Protein AF-0000000078353806 (afdb_homodimer)

Secondary structure (DSSP, 8-state):
-----EEEEEEEEEEPP--GGGTT----TTTS----HHHHHHHHHHHHHHHHHHHHHHHHSTT-EEEEEETTTTEEEEEEEGGGHHHHHHHHHT--EEETTEEEEEEEEEEESSHHHHHHHHHHHHHHHHHHHT--/-----EEEEEEEEEEPP--GGGTT----TTTS----HHHHHHHHHHHHHHHHHHHHHHHHSTT-EEEEEETTTTEEEEEEEGGGHHHHHHHHHT--EEETTEEEEEEEEEEESSHHHHHHHHHHHHHHHHHHHT--

Solvent-accessible surface area (backbone atoms only — not comparable to full-atom values): 15163 Å² total; per-residue (Å²): 125,83,77,78,61,44,28,25,34,34,33,36,57,45,70,50,78,66,52,69,86,61,46,77,58,58,56,44,103,83,54,44,81,67,71,48,71,66,55,48,52,50,53,50,35,48,34,28,28,74,74,49,34,69,69,34,24,58,66,46,40,65,58,51,41,77,78,40,69,36,82,88,79,30,36,33,31,37,34,29,43,52,91,31,47,66,59,52,55,55,27,38,67,71,40,53,52,85,46,100,69,38,39,33,38,56,42,77,78,45,76,31,74,40,63,66,63,40,52,56,47,48,56,56,50,52,48,56,54,53,55,60,67,67,54,129,126,82,77,79,61,44,28,24,33,34,32,37,58,46,70,50,80,65,52,71,86,59,46,78,58,56,55,44,105,84,55,45,81,67,73,47,71,66,55,48,53,50,52,52,35,49,34,27,28,73,75,49,33,68,68,33,23,59,66,46,40,66,58,51,42,76,79,41,69,35,83,88,76,30,37,33,32,37,34,29,46,52,92,31,47,65,59,51,54,55,26,37,68,69,41,54,50,84,46,99,69,39,38,31,40,55,40,75,78,43,77,32,75,41,63,65,62,40,51,57,48,47,56,56,50,51,48,54,52,53,56,59,68,67,54,129

pLDDT: mean 84.35, std 20.68, range [32.84, 98.81]

Nearest PDB structures (foldseek):
  7c7a-assembly1_E  TM=8.106E-01  e=5.863E-12  Saccharomyces cerevisiae S288C
  6w6v-assembly1_E  TM=8.286E-01  e=5.956E-11  Saccharomyces cerevisiae S288C
  6ahu-assembly1_E  TM=8.439E-01  e=1.478E-08  Homo sapiens
  6ahu-assembly1_H  TM=8.570E-01  e=1.345E-06  Homo sapiens
  7uvp-assembly1_A  TM=2.728E-01  e=3.087E-01  Bacteroides thetaiotaomicron VPI-5482

InterPro domains:
  IPR002759 RNase P subunit Pop5/Rpp14/Rnp2-like [PF01900] (7-123)
  IPR016819 Ribonuclease P/MRP protein subunit Pop5 [PIRSF023803] (1-130)
  IPR038085 RNase P subunit Pop5/Rpp14/Rnp2-like domain superfamily [G3DSA:3.30.70.3250] (1-126)
  IPR038085 RNase P subunit Pop5/Rpp14/Rnp2-like domain superfamily [SSF160350] (1-128)

Structure (mmCIF, N/CA/C/O backbone):
data_AF-0000000078353806-model_v1
#
loop_
_entity.id
_entity.type
_entity.pdbx_description
1 polymer 'Ribonuclease P/MRP protein subunit POP5'
#
loop_
_atom_site.group_PDB
_atom_site.id
_atom_site.type_symbol
_atom_site.label_atom_id
_atom_site.label_alt_id
_atom_site.label_comp_id
_atom_site.label_asym_id
_atom_site.label_entity_id
_atom_site.label_seq_id
_atom_site.pdbx_PDB_ins_code
_atom_site.Cartn_x
_atom_site.Cartn_y
_atom_site.Cartn_z
_atom_site.occupancy
_atom_site.B_iso_or_equiv
_atom_site.auth_seq_id
_atom_site.auth_comp_id
_atom_site.auth_asym_id
_atom_site.auth_atom_id
_atom_site.pdbx_PDB_model_num
ATOM 1 N N . MET A 1 1 ? 20.438 24.922 -7.52 1 44.62 1 MET A N 1
ATOM 2 C CA . MET A 1 1 ? 19.031 24.766 -7.141 1 44.62 1 MET A CA 1
ATOM 3 C C . MET A 1 1 ? 18.906 24.328 -5.688 1 44.62 1 MET A C 1
ATOM 5 O O . MET A 1 1 ? 19.609 23.422 -5.242 1 44.62 1 MET A O 1
ATOM 9 N N . VAL A 1 2 ? 18.594 25.219 -4.773 1 51.91 2 VAL A N 1
ATOM 10 C CA . VAL A 1 2 ? 18.531 24.906 -3.352 1 51.91 2 VAL A CA 1
ATOM 11 C C . VAL A 1 2 ? 17.672 23.672 -3.131 1 51.91 2 VAL A C 1
ATOM 13 O O . VAL A 1 2 ? 16.516 23.625 -3.557 1 51.91 2 VAL A O 1
ATOM 16 N N . ARG A 1 3 ? 18.312 22.641 -2.986 1 58.09 3 ARG A N 1
ATOM 17 C CA . ARG A 1 3 ? 17.609 21.375 -2.785 1 58.09 3 ARG A CA 1
ATOM 18 C C . ARG A 1 3 ? 16.609 21.484 -1.641 1 58.09 3 ARG A C 1
ATOM 20 O O . ARG A 1 3 ? 16.984 21.797 -0.508 1 58.09 3 ARG A O 1
ATOM 27 N N . PHE A 1 4 ? 15.336 22.031 -1.886 1 70.56 4 PHE A N 1
ATOM 28 C CA . PHE A 1 4 ? 14.312 22.078 -0.847 1 70.56 4 PHE A CA 1
ATOM 29 C C . PHE A 1 4 ? 14.102 20.703 -0.234 1 70.56 4 PHE A C 1
ATOM 31 O O . PHE A 1 4 ? 13.859 19.719 -0.951 1 70.56 4 PHE A O 1
ATOM 38 N N . LYS A 1 5 ? 14.492 20.734 1.105 1 90.5 5 LYS A N 1
ATOM 39 C CA . LYS A 1 5 ? 14.328 19.484 1.85 1 90.5 5 LYS A CA 1
ATOM 40 C C . LYS A 1 5 ? 12.875 19.281 2.264 1 90.5 5 LYS A C 1
ATOM 42 O O . LYS A 1 5 ? 12.234 20.188 2.771 1 90.5 5 LYS A O 1
ATOM 47 N N . ASN A 1 6 ? 12.273 18.266 1.857 1 96.38 6 ASN A N 1
ATOM 48 C CA . ASN A 1 6 ? 10.883 17.938 2.16 1 96.38 6 ASN A CA 1
ATOM 49 C C . ASN A 1 6 ? 10.781 16.781 3.15 1 96.38 6 ASN A C 1
ATOM 51 O O . ASN A 1 6 ? 11.758 16.078 3.393 1 96.38 6 ASN A O 1
ATOM 55 N N . ARG A 1 7 ? 9.633 16.828 3.836 1 98.06 7 ARG A N 1
ATOM 56 C CA . ARG A 1 7 ? 9.227 15.688 4.645 1 98.06 7 ARG A CA 1
ATOM 57 C C . ARG A 1 7 ? 7.922 15.094 4.129 1 98.06 7 ARG A C 1
ATOM 59 O O . ARG A 1 7 ? 7.086 15.805 3.568 1 98.06 7 ARG A O 1
ATOM 66 N N . TYR A 1 8 ? 7.863 13.844 4.367 1 98.62 8 TYR A N 1
ATOM 67 C CA . TYR A 1 8 ? 6.688 13.086 3.949 1 98.62 8 TYR A CA 1
ATOM 68 C C . TYR A 1 8 ? 6.016 12.422 5.141 1 98.62 8 TYR A C 1
ATOM 70 O O . TYR A 1 8 ? 6.641 11.641 5.859 1 98.62 8 TYR A O 1
ATOM 78 N N . LEU A 1 9 ? 4.715 12.781 5.336 1 98.81 9 LEU A N 1
ATOM 79 C CA . LEU A 1 9 ? 3.949 12.266 6.465 1 98.81 9 LEU A CA 1
ATOM 80 C C . LEU A 1 9 ? 2.943 11.211 6.004 1 98.81 9 LEU A C 1
ATOM 82 O O . LEU A 1 9 ? 2.141 11.469 5.105 1 98.81 9 LEU A O 1
ATOM 86 N N . LEU A 1 10 ? 3.074 9.992 6.555 1 98.75 10 LEU A N 1
ATOM 87 C CA . LEU A 1 10 ? 1.995 9.023 6.406 1 98.75 10 LEU A CA 1
ATOM 88 C C . LEU A 1 10 ? 0.883 9.289 7.414 1 98.75 10 LEU A C 1
ATOM 90 O O . LEU A 1 10 ? 1.115 9.258 8.625 1 98.75 10 LEU A O 1
ATOM 94 N N . ILE A 1 11 ? -0.272 9.539 6.898 1 98.44 11 ILE A N 1
ATOM 95 C CA . ILE A 1 11 ? -1.396 9.914 7.75 1 98.44 11 ILE A CA 1
ATOM 96 C C . ILE A 1 11 ? -2.551 8.938 7.539 1 98.44 11 ILE A C 1
ATOM 98 O O . ILE A 1 11 ? -2.939 8.664 6.398 1 98.44 11 ILE A O 1
ATOM 102 N N . GLN A 1 12 ? -3.055 8.383 8.586 1 96.75 12 GLN A N 1
ATOM 103 C CA . GLN A 1 12 ? -4.262 7.562 8.555 1 96.75 12 GLN A CA 1
ATOM 104 C C . GLN A 1 12 ? -5.477 8.359 9.023 1 96.75 12 GLN A C 1
ATOM 106 O O . GLN A 1 12 ? -5.438 9 10.078 1 96.75 12 GLN A O 1
ATOM 111 N N . LEU A 1 13 ? -6.473 8.352 8.266 1 95.06 13 LEU A N 1
ATOM 112 C CA . LEU A 1 13 ? -7.734 8.953 8.68 1 95.06 13 LEU A CA 1
ATOM 113 C C . LEU A 1 13 ? -8.586 7.949 9.453 1 95.06 13 LEU A C 1
ATOM 115 O O . LEU A 1 13 ? -8.875 6.859 8.953 1 95.06 13 LEU A O 1
ATOM 119 N N . ILE A 1 14 ? -8.914 8.305 10.656 1 94.25 14 ILE A N 1
ATOM 120 C CA . ILE A 1 14 ? -9.758 7.465 11.508 1 94.25 14 ILE A CA 1
ATOM 121 C C . ILE A 1 14 ? -11.133 8.109 11.664 1 94.25 14 ILE A C 1
ATOM 123 O O . ILE A 1 14 ? -11.266 9.164 12.305 1 94.25 14 ILE A O 1
ATOM 127 N N . TYR A 1 15 ? -12.094 7.43 11.141 1 90.56 15 TYR A N 1
ATOM 128 C CA . TYR A 1 15 ? -13.438 8.008 11.133 1 90.56 15 TYR A CA 1
ATOM 129 C C . TYR A 1 15 ? -14.234 7.531 12.344 1 90.56 15 TYR A C 1
ATOM 131 O O . TYR A 1 15 ? -14.133 6.371 12.75 1 90.56 15 TYR A O 1
ATOM 139 N N . GLY A 1 16 ? -14.891 8.461 12.914 1 84.94 16 GLY A N 1
ATOM 140 C CA . GLY A 1 16 ? -15.773 8.109 14.016 1 84.94 16 GLY A CA 1
ATOM 141 C C . GLY A 1 16 ? -17.109 7.559 13.562 1 84.94 16 GLY A C 1
ATOM 142 O O . GLY A 1 16 ? -17.359 7.449 12.359 1 84.94 16 GLY A O 1
ATOM 143 N N . PRO A 1 17 ? -17.828 6.887 14.719 1 72.56 17 PRO A N 1
ATOM 144 C CA . PRO A 1 17 ? -19.141 6.324 14.398 1 72.56 17 PRO A CA 1
ATOM 145 C C . PRO A 1 17 ? -20.078 7.344 13.75 1 72.56 17 PRO A C 1
ATOM 147 O O . PRO A 1 17 ? -19.984 8.539 14.031 1 72.56 17 PRO A O 1
ATOM 150 N N . LEU A 1 18 ? -20.531 6.949 12.609 1 58.22 18 LEU A N 1
ATOM 151 C CA . LEU A 1 18 ? -21.531 7.824 12 1 58.22 18 LEU A CA 1
ATOM 152 C C . LEU A 1 18 ? -22.672 8.102 12.977 1 58.22 18 LEU A C 1
ATOM 154 O O . LEU A 1 18 ? -23.109 7.199 13.695 1 58.22 18 LEU A O 1
ATOM 158 N N . ASP A 1 19 ? -22.859 9.172 13.43 1 51.91 19 ASP A N 1
ATOM 159 C CA . ASP A 1 19 ? -24.047 9.445 14.227 1 51.91 19 ASP A CA 1
ATOM 160 C C . ASP A 1 19 ? -25.281 8.773 13.617 1 51.91 19 ASP A C 1
ATOM 162 O O . ASP A 1 19 ? -25.422 8.719 12.398 1 51.91 19 ASP A O 1
ATOM 166 N N . SER A 1 20 ? -25.938 7.738 14.289 1 45.31 20 SER A N 1
ATOM 167 C CA . SER A 1 20 ? -27.172 7.023 13.977 1 45.31 20 SER A CA 1
ATOM 168 C C . SER A 1 20 ? -28.156 7.914 13.219 1 45.31 20 SER A C 1
ATOM 170 O O . SER A 1 20 ? -29.031 7.418 12.516 1 45.31 20 SER A O 1
ATOM 172 N N . THR A 1 21 ? -28.453 9.117 13.656 1 44.16 21 THR A N 1
ATOM 173 C CA . THR A 1 21 ? -29.5 9.891 13.008 1 44.16 21 THR A CA 1
ATOM 174 C C . THR A 1 21 ? -29.203 10.062 11.523 1 44.16 21 THR A C 1
ATOM 176 O O . THR A 1 21 ? -30.109 10.203 10.711 1 44.16 21 THR A O 1
ATOM 179 N N . THR A 1 22 ? -28.047 10.312 11.156 1 38.72 22 THR A N 1
ATOM 180 C CA . THR A 1 22 ? -27.703 10.438 9.75 1 38.72 22 THR A CA 1
ATOM 181 C C . THR A 1 22 ? -27.344 9.078 9.156 1 38.72 22 THR A C 1
ATOM 183 O O . THR A 1 22 ? -26.703 9.008 8.102 1 38.72 22 THR A O 1
ATOM 186 N N . LEU A 1 23 ? -27.562 8.062 9.977 1 39.72 23 LEU A N 1
ATOM 187 C CA . LEU A 1 23 ? -27.359 6.688 9.531 1 39.72 23 LEU A CA 1
ATOM 188 C C . LEU A 1 23 ? -27.906 6.492 8.117 1 39.72 23 LEU A C 1
ATOM 190 O O . LEU A 1 23 ? -27.844 5.387 7.574 1 39.72 23 LEU A O 1
ATOM 194 N N . SER A 1 24 ? -28.891 7.277 7.902 1 37.81 24 SER A N 1
ATOM 195 C CA . SER A 1 24 ? -29.531 6.977 6.621 1 37.81 24 SER A CA 1
ATOM 196 C C . SER A 1 24 ? -28.5 6.961 5.492 1 37.81 24 SER A C 1
ATOM 198 O O . SER A 1 24 ? -28.828 6.617 4.355 1 37.81 24 SER A O 1
ATOM 200 N N . TYR A 1 25 ? -27.469 7.824 5.738 1 34.66 25 TYR A N 1
ATOM 201 C CA . TYR A 1 25 ? -26.625 7.746 4.551 1 34.66 25 TYR A CA 1
ATOM 202 C C . TYR A 1 25 ? -25.703 6.531 4.621 1 34.66 25 TYR A C 1
ATOM 204 O O . TYR A 1 25 ? -24.766 6.496 5.426 1 34.66 25 TYR A O 1
ATOM 212 N N . GLN A 1 26 ? -26.188 5.418 4.691 1 34.47 26 GLN A N 1
ATOM 213 C CA . GLN A 1 26 ? -25.297 4.301 4.395 1 34.47 26 GLN A CA 1
ATOM 214 C C . GLN A 1 26 ? -24.188 4.719 3.436 1 34.47 26 GLN A C 1
ATOM 216 O O . GLN A 1 26 ? -24.469 5.137 2.307 1 34.47 26 GLN A O 1
ATOM 221 N N . PRO A 1 27 ? -22.984 5.312 3.891 1 35.72 27 PRO A N 1
ATOM 222 C CA . PRO A 1 27 ? -22.062 5.559 2.781 1 35.72 27 PRO A CA 1
ATOM 223 C C . PRO A 1 27 ? -22.078 4.434 1.746 1 35.72 27 PRO A C 1
ATOM 225 O O . PRO A 1 27 ? -21.734 3.293 2.066 1 35.72 27 PRO A O 1
ATOM 228 N N . SER A 1 28 ? -23.078 4.277 1.091 1 34.97 28 SER A N 1
ATOM 229 C CA . SER A 1 28 ? -22.938 3.385 -0.055 1 34.97 28 SER A CA 1
ATOM 230 C C . SER A 1 28 ? -21.547 3.467 -0.648 1 34.97 28 SER A C 1
ATOM 232 O O . SER A 1 28 ? -20.844 4.469 -0.47 1 34.97 28 SER A O 1
ATOM 234 N N . SER A 1 29 ? -20.828 2.396 -1.051 1 39.75 29 SER A N 1
ATOM 235 C CA . SER A 1 29 ? -19.531 2.445 -1.705 1 39.75 29 SER A CA 1
ATOM 236 C C . SER A 1 29 ? -19.266 3.82 -2.312 1 39.75 29 SER A C 1
ATOM 238 O O . SER A 1 29 ? -18.125 4.297 -2.32 1 39.75 29 SER A O 1
ATOM 240 N N . ASN A 1 30 ? -20.297 4.574 -2.932 1 39.06 30 ASN A N 1
ATOM 241 C CA . ASN A 1 30 ? -20.359 5.797 -3.73 1 39.06 30 ASN A CA 1
ATOM 242 C C . ASN A 1 30 ? -20.594 7.023 -2.859 1 39.06 30 ASN A C 1
ATOM 244 O O . ASN A 1 30 ? -20.453 8.156 -3.322 1 39.06 30 ASN A O 1
ATOM 248 N N . ASP A 1 31 ? -21.297 7.02 -1.683 1 39.69 31 ASP A N 1
ATOM 249 C CA . ASP A 1 31 ? -21.984 8.227 -1.232 1 39.69 31 ASP A CA 1
ATOM 250 C C . ASP A 1 31 ? -21.188 8.922 -0.125 1 39.69 31 ASP A C 1
ATOM 252 O O . ASP A 1 31 ? -21.656 9.898 0.462 1 39.69 31 ASP A O 1
ATOM 256 N N . THR A 1 32 ? -20.625 8.188 0.768 1 45.91 32 THR A N 1
ATOM 257 C CA . THR A 1 32 ? -20.016 9.07 1.758 1 45.91 32 THR A CA 1
ATOM 258 C C . THR A 1 32 ? -19.062 10.062 1.088 1 45.91 32 THR A C 1
ATOM 260 O O . THR A 1 32 ? -18.219 9.672 0.287 1 45.91 32 THR A O 1
ATOM 263 N N . PRO A 1 33 ? -19.547 11.234 0.972 1 49.06 33 PRO A N 1
ATOM 264 C CA . PRO A 1 33 ? -18.641 12.172 0.304 1 49.06 33 PRO A CA 1
ATOM 265 C C . PRO A 1 33 ? -17.188 11.984 0.72 1 49.06 33 PRO A C 1
ATOM 267 O O . PRO A 1 33 ? -16.828 12.25 1.871 1 49.06 33 PRO A O 1
ATOM 270 N N . LYS A 1 34 ? -16.672 10.727 0.368 1 58.88 34 LYS A N 1
ATOM 271 C CA . LYS A 1 34 ? -15.25 10.602 0.639 1 58.88 34 LYS A CA 1
ATOM 272 C C . LYS A 1 34 ? -14.477 11.805 0.113 1 58.88 34 LYS A C 1
ATOM 274 O O . LYS A 1 34 ? -14.742 12.281 -0.992 1 58.88 34 LYS A O 1
ATOM 279 N N . LEU A 1 35 ? -13.891 12.594 1.119 1 75.88 35 LEU A N 1
ATOM 280 C CA . LEU A 1 35 ? -13.023 13.703 0.727 1 75.88 35 LEU A CA 1
ATOM 281 C C . LEU A 1 35 ? -12.039 13.266 -0.355 1 75.88 35 LEU A C 1
ATOM 283 O O . LEU A 1 35 ? -11.453 12.188 -0.269 1 75.88 35 LEU A O 1
ATOM 287 N N . ASN A 1 36 ? -12.133 14.023 -1.33 1 87.75 36 ASN A N 1
ATOM 288 C CA . ASN A 1 36 ? -11.055 13.828 -2.301 1 87.75 36 ASN A CA 1
ATOM 289 C C . ASN A 1 36 ? -9.789 14.578 -1.892 1 87.75 36 ASN A C 1
ATOM 291 O O . ASN A 1 36 ? -9.734 15.164 -0.81 1 87.75 36 ASN A O 1
ATOM 295 N N . GLU A 1 37 ? -8.797 14.523 -2.672 1 92.88 37 GLU A N 1
ATOM 296 C CA . GLU A 1 37 ? -7.488 15.094 -2.352 1 92.88 37 GLU A CA 1
ATOM 297 C C . GLU A 1 37 ? -7.586 16.594 -2.123 1 92.88 37 GLU A C 1
ATOM 299 O O . GLU A 1 37 ? -6.988 17.125 -1.182 1 92.88 37 GLU A O 1
ATOM 304 N N . LYS A 1 38 ? -8.344 17.203 -2.947 1 92.62 38 LYS A N 1
ATOM 305 C CA . LYS A 1 38 ? -8.508 18.656 -2.812 1 92.62 38 LYS A CA 1
ATOM 306 C C . LYS A 1 38 ? -9.156 19.016 -1.479 1 92.62 38 LYS A C 1
ATOM 308 O O . LYS A 1 38 ? -8.703 19.922 -0.789 1 92.62 38 LYS A O 1
ATOM 313 N N . GLY A 1 39 ? -10.195 18.312 -1.179 1 93 39 GLY A N 1
ATOM 314 C CA . GLY A 1 39 ? -10.867 18.547 0.09 1 93 39 GLY A CA 1
ATOM 315 C C . GLY A 1 39 ? -9.961 18.344 1.289 1 93 39 GLY A C 1
ATOM 316 O O . GLY A 1 39 ? -10.023 19.094 2.26 1 93 39 GLY A O 1
ATOM 317 N N . LEU A 1 40 ? -9.133 17.391 1.193 1 95.69 40 LEU A N 1
ATOM 318 C CA . LEU A 1 40 ? -8.203 17.078 2.281 1 95.69 40 LEU A CA 1
ATOM 319 C C . LEU A 1 40 ? -7.172 18.188 2.438 1 95.69 40 LEU A C 1
ATOM 321 O O . LEU A 1 40 ? -6.922 18.656 3.551 1 95.69 40 LEU A O 1
ATOM 325 N N . ILE A 1 41 ? -6.602 18.609 1.354 1 96.38 41 ILE A N 1
ATOM 326 C CA . ILE A 1 41 ? -5.582 19.641 1.391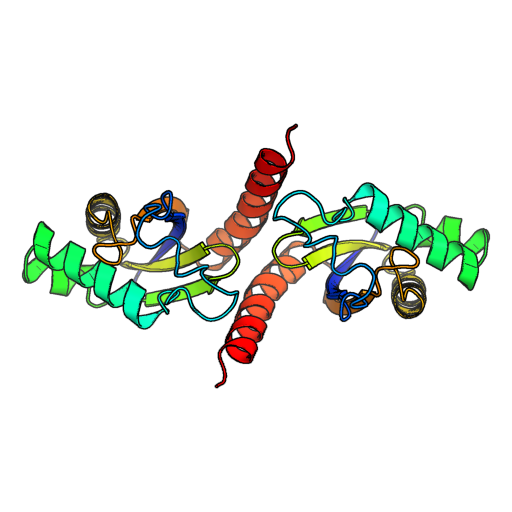 1 96.38 41 ILE A CA 1
ATOM 327 C C . ILE A 1 41 ? -6.188 20.938 1.927 1 96.38 41 ILE A C 1
ATOM 329 O O . ILE A 1 41 ? -5.562 21.641 2.725 1 96.38 41 ILE A O 1
ATOM 333 N N . ASP A 1 42 ? -7.375 21.219 1.513 1 95.56 42 ASP A N 1
ATOM 334 C CA . ASP A 1 42 ? -8.047 22.438 1.966 1 95.56 42 ASP A CA 1
ATOM 335 C C . ASP A 1 42 ? -8.305 22.406 3.471 1 95.56 42 ASP A C 1
ATOM 337 O O . ASP A 1 42 ? -8.133 23.406 4.164 1 95.56 42 ASP A O 1
ATOM 341 N N . LEU A 1 43 ? -8.727 21.281 3.879 1 96.19 43 LEU A N 1
ATOM 342 C CA . LEU A 1 43 ? -8.984 21.109 5.305 1 96.19 43 LEU A CA 1
ATOM 343 C C . LEU A 1 43 ? -7.707 21.328 6.117 1 96.19 43 LEU A C 1
ATOM 345 O O . LEU A 1 43 ? -7.734 21.984 7.156 1 96.19 43 LEU A O 1
ATOM 349 N N . ILE A 1 44 ? -6.645 20.812 5.641 1 97.88 44 ILE A N 1
ATOM 350 C CA . ILE A 1 44 ? -5.375 20.922 6.344 1 97.88 44 ILE A CA 1
ATOM 351 C C . ILE A 1 44 ? -4.898 22.375 6.316 1 97.88 44 ILE A C 1
ATOM 353 O O . ILE A 1 44 ? -4.477 22.922 7.34 1 97.88 44 ILE A O 1
ATOM 357 N N . ARG A 1 45 ? -5.027 22.938 5.203 1 97.56 45 ARG A N 1
ATOM 358 C CA . ARG A 1 45 ? -4.629 24.344 5.078 1 97.56 45 ARG A CA 1
ATOM 359 C C . ARG A 1 45 ? -5.457 25.234 6 1 97.56 45 ARG A C 1
ATOM 361 O O . ARG A 1 45 ? -4.918 26.141 6.637 1 97.56 45 ARG A O 1
ATOM 368 N N . GLN A 1 46 ? -6.684 24.984 6.016 1 97.12 46 GLN A N 1
ATOM 369 C CA . GLN A 1 46 ? -7.562 25.75 6.902 1 97.12 46 GLN A CA 1
ATOM 370 C C . GLN A 1 46 ? -7.145 25.594 8.359 1 97.12 46 GLN A C 1
ATOM 372 O O . GLN A 1 46 ? -7.148 26.562 9.117 1 97.12 46 GLN A O 1
ATOM 377 N N . SER A 1 47 ? -6.852 24.391 8.719 1 98.06 47 SER A N 1
ATOM 378 C CA . SER A 1 47 ? -6.41 24.156 10.094 1 98.06 47 SER A CA 1
ATOM 379 C C . SER A 1 47 ? -5.121 24.906 10.398 1 98.06 47 SER A C 1
ATOM 381 O O . SER A 1 47 ? -4.98 25.5 11.469 1 98.06 47 SER A O 1
ATOM 383 N N . ILE A 1 48 ? -4.172 24.922 9.484 1 98.31 48 ILE A N 1
ATOM 384 C CA . ILE A 1 48 ? -2.928 25.656 9.672 1 98.31 48 ILE A CA 1
ATOM 385 C C . ILE A 1 48 ? -3.229 27.141 9.828 1 98.31 48 ILE A C 1
ATOM 387 O O . ILE A 1 48 ? -2.705 27.797 10.734 1 98.31 48 ILE A O 1
ATOM 391 N N . GLN A 1 49 ? -4.105 27.625 8.977 1 98.06 49 GLN A N 1
ATOM 392 C CA . GLN A 1 49 ? -4.473 29.031 9.031 1 98.06 49 GLN A CA 1
ATOM 393 C C . GLN A 1 49 ? -5.121 29.391 10.367 1 98.06 49 GLN A C 1
ATOM 395 O O . GLN A 1 49 ? -4.805 30.422 10.961 1 98.06 49 GLN A O 1
ATOM 400 N N . THR A 1 50 ? -6 28.609 10.805 1 97.81 50 THR A N 1
ATOM 401 C CA . THR A 1 50 ? -6.73 28.844 12.047 1 97.81 50 THR A CA 1
ATOM 402 C C . THR A 1 50 ? -5.777 28.828 13.234 1 97.81 50 THR A C 1
ATOM 404 O O . THR A 1 50 ? -5.922 29.641 14.156 1 97.81 50 THR A O 1
ATOM 407 N N . ASN A 1 51 ? -4.777 28 13.195 1 97.75 51 ASN A N 1
ATOM 408 C CA . ASN A 1 51 ? -3.941 27.797 14.367 1 97.75 51 ASN A CA 1
ATOM 409 C C . ASN A 1 51 ? -2.67 28.641 14.312 1 97.75 51 ASN A C 1
ATOM 411 O O . ASN A 1 51 ? -2.123 29.016 15.344 1 97.75 51 ASN A O 1
ATOM 415 N N . PHE A 1 52 ? -2.264 28.984 13.094 1 97.88 52 PHE A N 1
ATOM 416 C CA . PHE A 1 52 ? -0.979 29.672 13 1 97.88 52 PHE A CA 1
ATOM 417 C C . PHE A 1 52 ? -1.106 30.953 12.18 1 97.88 52 PHE A C 1
ATOM 419 O O . PHE A 1 52 ? -0.107 31.609 11.898 1 97.88 52 PHE A O 1
ATOM 426 N N . GLY A 1 53 ? -2.305 31.266 11.773 1 97.69 53 GLY A N 1
ATOM 427 C CA . GLY A 1 53 ? -2.588 32.531 11.086 1 97.69 53 GLY A CA 1
ATOM 428 C C . GLY A 1 53 ? -2.109 32.531 9.648 1 97.69 53 GLY A C 1
ATOM 429 O O . GLY A 1 53 ? -1.755 31.484 9.102 1 97.69 53 GLY A O 1
ATOM 430 N N . GLU A 1 54 ? -2.072 33.656 9.055 1 96.25 54 GLU A N 1
ATOM 431 C CA . GLU A 1 54 ? -1.714 33.875 7.656 1 96.25 54 GLU A CA 1
ATOM 432 C C . GLU A 1 54 ? -0.241 33.562 7.41 1 96.25 54 GLU A C 1
ATOM 434 O O . GLU A 1 54 ? 0.114 32.969 6.379 1 96.25 54 GLU A O 1
ATOM 439 N N . LEU A 1 55 ? 0.504 33.969 8.352 1 95.88 55 LEU A N 1
ATOM 440 C CA . LEU A 1 55 ? 1.933 33.688 8.227 1 95.88 55 LEU A CA 1
ATOM 441 C C . LEU A 1 55 ? 2.199 32.188 8.18 1 95.88 55 LEU A C 1
ATOM 443 O O . LEU A 1 55 ? 2.957 31.719 7.336 1 95.88 55 LEU A O 1
ATOM 447 N N . GLY A 1 56 ? 1.546 31.422 9.055 1 95.75 56 GLY A N 1
ATOM 448 C CA . GLY A 1 56 ? 1.68 29.984 9.07 1 95.75 56 GLY A CA 1
ATOM 449 C C . GLY A 1 56 ? 1.148 29.312 7.816 1 95.75 56 GLY A C 1
ATOM 450 O O . GLY A 1 56 ? 1.764 28.391 7.293 1 95.75 56 GLY A O 1
ATOM 451 N N . SER A 1 57 ? 0.042 29.875 7.414 1 95.75 57 SER A N 1
ATOM 452 C CA . SER A 1 57 ? -0.569 29.359 6.191 1 95.75 57 SER A CA 1
ATOM 453 C C . SER A 1 57 ? 0.347 29.547 4.988 1 95.75 57 SER A C 1
ATOM 455 O O . SER A 1 57 ? 0.433 28.688 4.117 1 95.75 57 SER A O 1
ATOM 457 N N . GLY A 1 58 ? 0.963 30.688 4.898 1 96.06 58 GLY A N 1
ATOM 458 C CA . GLY A 1 58 ? 1.881 30.969 3.805 1 96.06 58 GLY A CA 1
ATOM 459 C C . GLY A 1 58 ? 3.154 30.141 3.871 1 96.06 58 GLY A C 1
ATOM 460 O O . GLY A 1 58 ? 3.67 29.703 2.842 1 96.06 58 GLY A O 1
ATOM 461 N N . GLU A 1 59 ? 3.648 29.906 5.043 1 95.44 59 GLU A N 1
ATOM 462 C CA . GLU A 1 59 ? 4.898 29.188 5.234 1 95.44 59 GLU A CA 1
ATOM 463 C C . GLU A 1 59 ? 4.68 27.672 5.121 1 95.44 59 GLU A C 1
ATOM 465 O O . GLU A 1 59 ? 5.316 27.016 4.305 1 95.44 59 GLU A O 1
ATOM 470 N N . ALA A 1 60 ? 3.705 27.172 5.895 1 96.12 60 ALA A N 1
ATOM 471 C CA . ALA A 1 60 ? 3.502 25.734 6 1 96.12 60 ALA A CA 1
ATOM 472 C C . ALA A 1 60 ? 2.475 25.25 4.98 1 96.12 60 ALA A C 1
ATOM 474 O O . ALA A 1 60 ? 2.514 24.078 4.555 1 96.12 60 ALA A O 1
ATOM 475 N N . GLY A 1 61 ? 1.573 26.094 4.59 1 94 61 GLY A N 1
ATOM 476 C CA . GLY A 1 61 ? 0.459 25.688 3.748 1 94 61 GLY A CA 1
ATOM 477 C C . GLY A 1 61 ? 0.774 25.75 2.266 1 94 61 GLY A C 1
ATOM 478 O O . GLY A 1 61 ? 0.113 25.109 1.454 1 94 61 GLY A O 1
ATOM 479 N N . SER A 1 62 ? 1.744 26.516 1.886 1 91.25 62 SER A N 1
ATOM 480 C CA . SER A 1 62 ? 1.982 26.797 0.472 1 91.25 62 SER A CA 1
ATOM 481 C C . SER A 1 62 ? 2.617 25.594 -0.225 1 91.25 62 SER A C 1
ATOM 483 O O . SER A 1 62 ? 2.354 25.344 -1.403 1 91.25 62 SER A O 1
ATOM 485 N N . ASP A 1 63 ? 3.367 24.75 0.491 1 91.88 63 ASP A N 1
ATOM 486 C CA . ASP A 1 63 ? 4.113 23.656 -0.139 1 91.88 63 ASP A CA 1
ATOM 487 C C . ASP A 1 63 ? 3.475 22.312 0.164 1 91.88 63 ASP A C 1
ATOM 489 O O . ASP A 1 63 ? 4.059 21.266 -0.124 1 91.88 63 ASP A O 1
ATOM 493 N N . LEU A 1 64 ? 2.311 22.391 0.675 1 97.44 64 LEU A N 1
ATOM 494 C CA . LEU A 1 64 ? 1.626 21.156 0.993 1 97.44 64 LEU A CA 1
ATOM 495 C C . LEU A 1 64 ? 1.166 20.438 -0.278 1 97.44 64 LEU A C 1
ATOM 497 O O . LEU A 1 64 ? 0.635 21.078 -1.19 1 97.44 64 LEU A O 1
ATOM 501 N N . SER A 1 65 ? 1.368 19.156 -0.311 1 97.5 65 SER A N 1
ATOM 502 C CA . SER A 1 65 ? 0.894 18.359 -1.442 1 97.5 65 SER A CA 1
ATOM 503 C C . SER A 1 65 ? 0.627 16.922 -1.033 1 97.5 65 SER A C 1
ATOM 505 O O . SER A 1 65 ? 1.409 16.328 -0.287 1 97.5 65 SER A O 1
ATOM 507 N N . ILE A 1 66 ? -0.473 16.438 -1.461 1 97.31 66 ILE A N 1
ATOM 508 C CA . ILE A 1 66 ? -0.775 15.023 -1.244 1 97.31 66 ILE A CA 1
ATOM 509 C C . ILE A 1 66 ? -0.141 14.188 -2.352 1 97.31 66 ILE A C 1
ATOM 511 O O . ILE A 1 66 ? -0.401 14.414 -3.535 1 97.31 66 ILE A O 1
ATOM 515 N N . LYS A 1 67 ? 0.622 13.219 -1.942 1 96.69 67 LYS A N 1
ATOM 516 C CA . LYS A 1 67 ? 1.364 12.414 -2.908 1 96.69 67 LYS A CA 1
ATOM 517 C C . LYS A 1 67 ? 0.709 11.055 -3.109 1 96.69 67 LYS A C 1
ATOM 519 O O . LYS A 1 67 ? 1.006 10.352 -4.082 1 96.69 67 LYS A O 1
ATOM 524 N N . TYR A 1 68 ? -0.087 10.758 -2.207 1 95.44 68 TYR A N 1
ATOM 525 C CA . TYR A 1 68 ? -0.848 9.516 -2.244 1 95.44 68 TYR A CA 1
ATOM 526 C C . TYR A 1 68 ? -2.096 9.617 -1.374 1 95.44 68 TYR A C 1
ATOM 528 O O . TYR A 1 68 ? -2.053 10.18 -0.276 1 95.44 68 TYR A O 1
ATOM 536 N N . TYR A 1 69 ? -3.16 9.125 -1.918 1 94.38 69 TYR A N 1
ATOM 537 C CA . TYR A 1 69 ? -4.387 9.047 -1.134 1 94.38 69 TYR A CA 1
ATOM 538 C C . TYR A 1 69 ? -5.203 7.82 -1.528 1 94.38 69 TYR A C 1
ATOM 540 O O . TYR A 1 69 ? -5.449 7.582 -2.713 1 94.38 69 TYR A O 1
ATOM 548 N N . SER A 1 70 ? -5.543 7.031 -0.542 1 91.75 70 SER A N 1
ATOM 549 C CA . SER A 1 70 ? -6.414 5.879 -0.746 1 91.75 70 SER A CA 1
ATOM 550 C C . SER A 1 70 ? -7.68 5.984 0.099 1 91.75 70 SER A C 1
ATOM 552 O O . SER A 1 70 ? -7.656 5.711 1.301 1 91.75 70 SER A O 1
ATOM 554 N N . PRO A 1 71 ? -8.758 6.352 -0.533 1 88.75 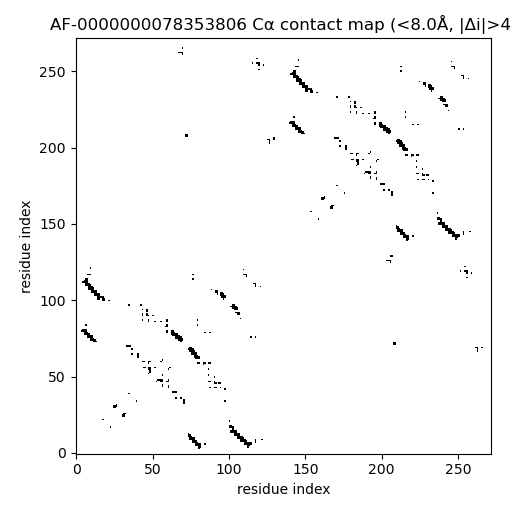71 PRO A N 1
ATOM 555 C CA . PRO A 1 71 ? -10.008 6.379 0.235 1 88.75 71 PRO A CA 1
ATOM 556 C C . PRO A 1 71 ? -10.406 5 0.762 1 88.75 71 PRO A C 1
ATOM 558 O O . PRO A 1 71 ? -11.109 4.898 1.771 1 88.75 71 PRO A O 1
ATOM 561 N N . THR A 1 72 ? -9.93 3.949 0.081 1 84.31 72 THR A N 1
ATOM 562 C CA . THR A 1 72 ? -10.266 2.58 0.457 1 84.31 72 THR A CA 1
ATOM 563 C C . THR A 1 72 ? -9.641 2.221 1.801 1 84.31 72 THR A C 1
ATOM 565 O O . THR A 1 72 ? -10.312 1.684 2.682 1 84.31 72 THR A O 1
ATOM 568 N N . THR A 1 73 ? -8.422 2.633 1.959 1 87 73 THR A N 1
ATOM 569 C CA . THR A 1 73 ? -7.73 2.285 3.197 1 87 73 THR A CA 1
ATOM 570 C C . THR A 1 73 ? -7.68 3.48 4.145 1 87 73 THR A C 1
ATOM 572 O O . THR A 1 73 ? -7.234 3.357 5.285 1 87 73 THR A O 1
ATOM 575 N N . SER A 1 74 ? -8.062 4.691 3.648 1 91.06 74 SER A N 1
AT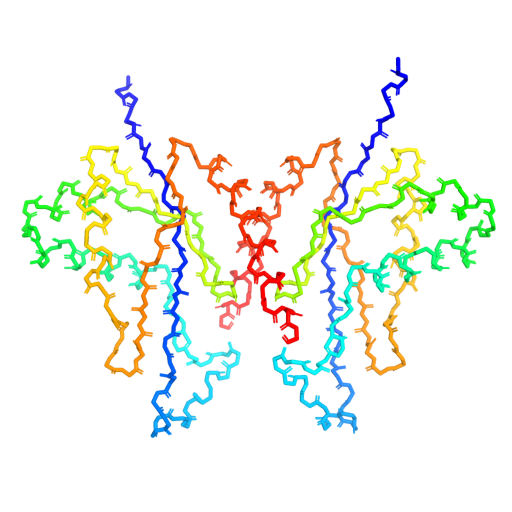OM 576 C CA . SER A 1 74 ? -8.078 5.941 4.402 1 91.06 74 SER A CA 1
ATOM 577 C C . SER A 1 74 ? -6.668 6.379 4.785 1 91.06 74 SER A C 1
ATOM 579 O O . SER A 1 74 ? -6.441 6.859 5.898 1 91.06 74 SER A O 1
ATOM 581 N N . ASN A 1 75 ? -5.73 6.113 3.906 1 94.94 75 ASN A N 1
ATOM 582 C CA . ASN A 1 75 ? -4.348 6.539 4.102 1 94.94 75 ASN A CA 1
ATOM 583 C C . ASN A 1 75 ? -3.938 7.598 3.082 1 94.94 75 ASN A C 1
ATOM 585 O O . ASN A 1 75 ? -4.363 7.551 1.926 1 94.94 75 ASN A O 1
ATOM 589 N N . LEU A 1 76 ? -3.131 8.508 3.518 1 96.75 76 LEU A N 1
ATOM 590 C CA . LEU A 1 76 ? -2.555 9.453 2.57 1 96.75 76 LEU A CA 1
ATOM 591 C C . LEU A 1 76 ? -1.11 9.781 2.934 1 96.75 76 LEU A C 1
ATOM 593 O O . LEU A 1 76 ? -0.698 9.594 4.082 1 96.75 76 LEU A O 1
ATOM 597 N N . ILE A 1 77 ? -0.315 10.188 2.008 1 98.31 77 ILE A N 1
ATOM 598 C CA . ILE A 1 77 ? 1.036 10.703 2.199 1 98.31 77 ILE A CA 1
ATOM 599 C C . ILE A 1 77 ? 1.077 12.188 1.854 1 98.31 77 ILE A C 1
ATOM 601 O O . ILE A 1 77 ? 0.775 12.578 0.723 1 98.31 77 ILE A O 1
ATOM 605 N N . LEU A 1 78 ? 1.439 12.977 2.838 1 98.69 78 LEU A N 1
ATOM 606 C CA . LEU A 1 78 ? 1.481 14.43 2.717 1 98.69 78 LEU A CA 1
ATOM 607 C C . LEU A 1 78 ? 2.922 14.93 2.682 1 98.69 78 LEU A C 1
ATOM 609 O O . LEU A 1 78 ? 3.732 14.562 3.535 1 98.69 78 LEU A O 1
ATOM 613 N N . ARG A 1 79 ? 3.203 15.695 1.66 1 98.5 79 ARG A N 1
ATOM 614 C CA . ARG A 1 79 ? 4.5 16.359 1.592 1 98.5 79 ARG A CA 1
ATOM 615 C C . ARG A 1 79 ? 4.438 17.75 2.211 1 98.5 79 ARG A C 1
ATOM 617 O O . ARG A 1 79 ? 3.48 18.484 1.984 1 98.5 79 ARG A O 1
ATOM 624 N N . CYS A 1 80 ? 5.453 18.156 2.926 1 98.25 80 CYS A N 1
ATOM 625 C CA . CYS A 1 80 ? 5.613 19.516 3.439 1 98.25 80 CYS A CA 1
ATOM 626 C C . CYS A 1 80 ? 7.09 19.875 3.59 1 98.25 80 CYS A C 1
ATOM 628 O O . CYS A 1 80 ? 7.961 19.016 3.395 1 98.25 80 CYS A O 1
ATOM 630 N N . LYS A 1 81 ? 7.277 21.125 3.875 1 97.31 81 LYS A N 1
ATOM 631 C CA . LYS A 1 81 ? 8.648 21.547 4.109 1 97.31 81 LYS A CA 1
ATOM 632 C C . LYS A 1 81 ? 9.195 20.969 5.41 1 97.31 81 LYS A C 1
ATOM 634 O O . LYS A 1 81 ? 8.484 20.891 6.414 1 97.31 81 LYS A O 1
ATOM 639 N N . ARG A 1 82 ? 10.453 20.625 5.332 1 96.94 82 ARG A N 1
ATOM 640 C CA . ARG A 1 82 ? 11.117 20.016 6.48 1 96.94 82 ARG A CA 1
ATOM 641 C C . ARG A 1 82 ? 10.945 20.875 7.73 1 96.94 82 ARG A C 1
ATOM 643 O O . ARG A 1 82 ? 10.648 20.359 8.805 1 96.94 82 ARG A O 1
ATOM 650 N N . ASP A 1 83 ? 11.047 22.203 7.523 1 96.12 83 ASP A N 1
ATOM 651 C CA . ASP A 1 83 ? 11.047 23.094 8.672 1 96.12 83 ASP A CA 1
ATOM 652 C C . ASP A 1 83 ? 9.625 23.359 9.164 1 96.12 83 ASP A C 1
ATOM 654 O O . ASP A 1 83 ? 9.422 24 10.195 1 96.12 83 ASP A O 1
ATOM 658 N N . GLN A 1 84 ? 8.641 22.844 8.484 1 97.44 84 GLN A N 1
ATOM 659 C CA . GLN A 1 84 ? 7.254 23.141 8.828 1 97.44 84 GLN A CA 1
ATOM 660 C C . GLN A 1 84 ? 6.543 21.906 9.367 1 97.44 84 GLN A C 1
ATOM 662 O O . GLN A 1 84 ? 5.34 21.953 9.641 1 97.44 84 GLN A O 1
ATOM 667 N N . VAL A 1 85 ? 7.195 20.844 9.617 1 97.94 85 VAL A N 1
ATOM 668 C CA . VAL A 1 85 ? 6.605 19.562 9.992 1 97.94 85 VAL A CA 1
ATOM 669 C C . VAL A 1 85 ? 5.82 19.719 11.297 1 97.94 85 VAL A C 1
ATOM 671 O O . VAL A 1 85 ? 4.691 19.234 11.406 1 97.94 85 VAL A O 1
ATOM 674 N N . ASN A 1 86 ? 6.41 20.422 12.227 1 97.56 86 ASN A N 1
ATOM 675 C CA . ASN A 1 86 ? 5.773 20.547 13.531 1 97.56 86 ASN A CA 1
ATOM 676 C C . ASN A 1 86 ? 4.457 21.312 13.438 1 97.56 86 ASN A C 1
ATOM 678 O O . ASN A 1 86 ? 3.471 20.938 14.078 1 97.56 86 ASN A O 1
ATOM 682 N N . LYS A 1 87 ? 4.469 22.344 12.688 1 98.06 87 LYS A N 1
ATOM 683 C CA . LYS A 1 87 ? 3.246 23.125 12.508 1 98.06 87 LYS A CA 1
ATOM 684 C C . LYS A 1 87 ? 2.164 22.297 11.82 1 98.06 87 LYS A C 1
ATOM 686 O O . LYS A 1 87 ? 0.998 22.328 12.219 1 98.06 87 LYS A O 1
ATOM 691 N N . VAL A 1 88 ? 2.576 21.531 10.859 1 98.5 88 VAL A N 1
ATOM 692 C CA . VAL A 1 88 ? 1.64 20.703 10.109 1 98.5 88 VAL A CA 1
ATOM 693 C C . VAL A 1 88 ? 1.062 19.625 11.023 1 98.5 88 VAL A C 1
ATOM 695 O O . VAL A 1 88 ? -0.158 19.469 11.117 1 98.5 88 VAL A O 1
ATOM 698 N N . ARG A 1 89 ? 1.912 18.938 11.742 1 98.44 89 ARG A N 1
ATOM 699 C CA . ARG A 1 89 ? 1.475 17.891 12.656 1 98.44 89 ARG A CA 1
ATOM 700 C C . ARG A 1 89 ? 0.514 18.453 13.711 1 98.44 89 ARG A C 1
ATOM 702 O O . ARG A 1 89 ? -0.51 17.828 14.008 1 98.44 89 ARG A O 1
ATOM 709 N N . ALA A 1 90 ? 0.904 19.578 14.281 1 98.44 90 ALA A N 1
ATOM 710 C CA . ALA A 1 90 ? 0.054 20.203 15.297 1 98.44 90 ALA A CA 1
ATOM 711 C C . ALA A 1 90 ? -1.316 20.547 14.719 1 98.44 90 ALA A C 1
ATOM 713 O O . ALA A 1 90 ? -2.342 20.328 15.367 1 98.44 90 ALA A O 1
ATOM 714 N N . SER A 1 91 ? -1.344 21.062 13.539 1 98.5 91 SER A N 1
ATOM 715 C CA . SER A 1 91 ? -2.594 21.453 12.898 1 98.5 91 SER A CA 1
ATOM 716 C C . SER A 1 91 ? -3.496 20.25 12.648 1 98.5 91 SER A C 1
ATOM 718 O O . SER A 1 91 ? -4.719 20.359 12.758 1 98.5 91 SER A O 1
ATOM 720 N N . LEU A 1 92 ? -2.898 19.156 12.32 1 98.38 92 LEU A N 1
ATOM 721 C CA . LEU A 1 92 ? -3.658 17.938 12.07 1 98.38 92 LEU A CA 1
ATOM 722 C C . LEU A 1 92 ? -4.395 17.484 13.32 1 98.38 92 LEU A C 1
ATOM 724 O O . LEU A 1 92 ? -5.512 16.969 13.242 1 98.38 92 LEU A O 1
ATOM 728 N N . LEU A 1 93 ? -3.758 17.719 14.461 1 97.69 93 LEU A N 1
ATOM 729 C CA . LEU A 1 93 ? -4.324 17.281 15.734 1 97.69 93 LEU A CA 1
ATOM 730 C C . LEU A 1 93 ? -5.617 18.031 16.031 1 97.69 93 LEU A C 1
ATOM 732 O O . LEU A 1 93 ? -6.469 17.531 16.781 1 97.69 93 LEU A O 1
ATOM 736 N N . PHE A 1 94 ? -5.793 19.109 15.422 1 96.94 94 PHE A N 1
ATOM 737 C CA . PHE A 1 94 ? -6.938 19.953 15.758 1 96.94 94 PHE A CA 1
ATOM 738 C C . PHE A 1 94 ? -8.094 19.703 14.797 1 96.94 94 PHE A C 1
ATOM 740 O O . PHE A 1 94 ? -9.188 20.234 14.977 1 96.94 94 PHE A O 1
ATOM 747 N N . ILE A 1 95 ? -7.871 18.938 13.789 1 96.75 95 ILE A N 1
ATOM 748 C CA . ILE A 1 95 ? -8.953 18.562 12.891 1 96.75 95 ILE A CA 1
ATOM 749 C C . ILE A 1 95 ? -9.758 17.406 13.5 1 96.75 95 ILE A C 1
ATOM 751 O O . ILE A 1 95 ? -9.227 16.328 13.727 1 96.75 95 ILE A O 1
ATOM 755 N N . ASN A 1 96 ? -11.008 17.625 13.711 1 94.31 96 ASN A N 1
ATOM 756 C CA . ASN A 1 96 ? -11.781 16.594 14.375 1 94.31 96 ASN A CA 1
ATOM 757 C C . ASN A 1 96 ? -13.023 16.203 13.562 1 94.31 96 ASN A C 1
ATOM 759 O O . ASN A 1 96 ? -13.773 15.32 13.953 1 94.31 96 ASN A O 1
ATOM 763 N N . GLN A 1 97 ? -13.172 16.938 12.492 1 91.69 97 GLN A N 1
ATOM 764 C CA . GLN A 1 97 ? -14.32 16.609 11.648 1 91.69 97 GLN A CA 1
ATOM 765 C C . GLN A 1 97 ? -14.086 17.078 10.211 1 91.69 97 GLN A C 1
ATOM 767 O O . GLN A 1 97 ? -13.383 18.062 9.969 1 91.69 97 GLN A O 1
ATOM 772 N N . ILE A 1 98 ? -14.656 16.375 9.234 1 87.12 98 ILE A N 1
ATOM 773 C CA . ILE A 1 98 ? -14.672 16.797 7.836 1 87.12 98 ILE A CA 1
ATOM 774 C C . ILE A 1 98 ? -15.859 17.719 7.594 1 87.12 98 ILE A C 1
ATOM 776 O O . ILE A 1 98 ? -15.742 18.703 6.855 1 87.12 98 ILE A O 1
ATOM 780 N N . ASN A 1 99 ? -16.891 17.344 8.172 1 81.06 99 ASN A N 1
ATOM 781 C CA . ASN A 1 99 ? -18.125 18.109 8.266 1 81.06 99 ASN A CA 1
ATOM 782 C C . ASN A 1 99 ? -18.859 17.844 9.57 1 81.06 99 ASN A C 1
ATOM 784 O O . ASN A 1 99 ? -18.406 17.031 10.383 1 81.06 99 ASN A O 1
ATOM 788 N N . PRO A 1 100 ? -19.891 18.562 9.812 1 80.94 100 PRO A N 1
ATOM 789 C CA . PRO A 1 100 ? -20.531 18.438 11.117 1 80.94 100 PRO A CA 1
ATOM 790 C C . PRO A 1 100 ? -21 17.016 11.406 1 80.94 100 PRO A C 1
ATOM 792 O O . PRO A 1 100 ? -21.156 16.625 12.57 1 80.94 100 PRO A O 1
ATOM 795 N N . GLN A 1 101 ? -21.109 16.188 10.414 1 82.44 101 GLN A N 1
ATOM 796 C CA . GLN A 1 101 ? -21.703 14.867 10.602 1 82.44 101 GLN A CA 1
ATOM 797 C C . GLN A 1 101 ? -20.625 13.781 10.656 1 82.44 101 GLN A C 1
ATOM 799 O O . GLN A 1 101 ? -20.891 12.664 11.109 1 82.44 101 GLN A O 1
ATOM 804 N N . ILE A 1 102 ? -19.516 14.164 10.219 1 87.88 102 ILE A N 1
ATOM 805 C CA . ILE A 1 102 ? -18.484 13.125 10.102 1 87.88 102 ILE A CA 1
ATOM 806 C C . ILE A 1 102 ? -17.266 13.523 10.914 1 87.88 102 ILE A C 1
ATOM 808 O O . ILE A 1 102 ? -16.531 14.445 10.539 1 87.88 102 ILE A O 1
ATOM 812 N N . SER A 1 103 ? -17.109 12.789 12.008 1 93 103 SER A N 1
ATOM 813 C CA . SER A 1 103 ? -15.906 12.992 12.812 1 93 103 SER A CA 1
ATOM 814 C C . SER A 1 103 ? -14.719 12.227 12.242 1 93 103 SER A C 1
ATOM 816 O O . SER A 1 103 ? -14.883 11.133 11.688 1 93 103 SER A O 1
ATOM 818 N N . VAL A 1 104 ? -13.57 12.883 12.359 1 94.25 104 VAL A N 1
ATOM 819 C CA . VAL A 1 104 ? -12.375 12.242 11.812 1 94.25 104 VAL A CA 1
ATOM 820 C C . VAL A 1 104 ? -11.156 12.609 12.656 1 94.25 104 VAL A C 1
ATOM 822 O O . VAL A 1 104 ? -11.094 13.711 13.227 1 94.25 104 VAL A O 1
ATOM 825 N N . ILE A 1 105 ? -10.242 11.758 12.797 1 96.44 105 ILE A N 1
ATOM 826 C CA . ILE A 1 105 ? -8.945 11.984 13.43 1 96.44 105 ILE A CA 1
ATOM 827 C C . ILE A 1 105 ? -7.836 11.758 12.406 1 96.44 105 ILE A C 1
ATOM 829 O O . ILE A 1 105 ? -7.859 10.789 11.648 1 96.44 105 ILE A O 1
ATOM 833 N N . PHE A 1 106 ? -6.984 12.703 12.328 1 97.44 106 PHE A N 1
ATOM 834 C CA . PHE A 1 106 ? -5.781 12.547 11.516 1 97.44 106 PHE A CA 1
ATOM 835 C C . PHE A 1 106 ? -4.645 11.961 12.344 1 97.44 106 PHE A C 1
ATOM 837 O O . PHE A 1 106 ? -4.094 12.633 13.219 1 97.44 106 PHE A O 1
ATOM 844 N N . ASN A 1 107 ? -4.273 10.766 12.008 1 97.06 107 ASN A N 1
ATOM 845 C CA . ASN A 1 107 ? -3.232 10.062 12.758 1 97.06 107 ASN A CA 1
ATOM 846 C C . ASN A 1 107 ? -1.937 9.969 11.953 1 97.06 107 ASN A C 1
ATOM 848 O O . ASN A 1 107 ? -1.875 9.273 10.945 1 97.06 107 ASN A O 1
ATOM 852 N N . VAL A 1 108 ? -0.929 10.719 12.359 1 98.5 108 VAL A N 1
ATOM 853 C CA . VAL A 1 108 ? 0.359 10.664 11.68 1 98.5 108 VAL A CA 1
ATOM 854 C C . VAL A 1 108 ? 1.111 9.398 12.094 1 98.5 108 VAL A C 1
ATOM 856 O O . VAL A 1 108 ? 1.599 9.305 13.227 1 98.5 108 VAL A O 1
ATOM 859 N N . ALA A 1 109 ? 1.314 8.508 11.227 1 97.25 109 ALA A N 1
ATOM 860 C CA . ALA A 1 109 ? 1.886 7.195 11.523 1 97.25 109 ALA A CA 1
ATOM 861 C C . ALA A 1 109 ? 3.396 7.191 11.312 1 97.25 109 ALA A C 1
ATOM 863 O O . ALA A 1 109 ? 4.113 6.398 11.93 1 97.25 109 ALA A O 1
ATOM 864 N N . HIS A 1 110 ? 3.859 8.07 10.438 1 98.12 110 HIS A N 1
ATOM 865 C CA . HIS A 1 110 ? 5.273 8.031 10.07 1 98.12 110 HIS A CA 1
ATOM 866 C C . HIS A 1 110 ? 5.703 9.328 9.406 1 98.12 110 HIS A C 1
ATOM 868 O O . HIS A 1 110 ? 4.918 9.945 8.68 1 98.12 110 HIS A O 1
ATOM 874 N N . VAL A 1 111 ? 6.914 9.727 9.648 1 98.44 111 VAL A N 1
ATOM 875 C CA . VAL A 1 111 ? 7.543 10.852 8.969 1 98.44 111 VAL A CA 1
ATOM 876 C C . VAL A 1 111 ? 8.906 10.43 8.422 1 98.44 111 VAL A C 1
ATOM 878 O O . VAL A 1 111 ? 9.695 9.797 9.125 1 98.44 111 VAL A O 1
ATOM 881 N N . SER A 1 112 ? 9.141 10.758 7.176 1 98.19 112 SER A N 1
ATOM 882 C CA . SER A 1 112 ? 10.414 10.398 6.562 1 98.19 112 SER A CA 1
ATOM 883 C C . SER A 1 112 ? 10.914 11.5 5.637 1 98.19 112 SER A C 1
ATOM 885 O O . SER A 1 112 ? 10.156 12.406 5.277 1 98.19 112 SER A O 1
ATOM 887 N N . GLY A 1 113 ? 12.148 11.43 5.25 1 97.5 113 GLY A N 1
ATOM 888 C CA . GLY A 1 113 ? 12.75 12.406 4.359 1 97.5 113 GLY A CA 1
ATOM 889 C C . GLY A 1 113 ? 12.508 12.109 2.893 1 97.5 113 GLY A C 1
ATOM 890 O O . GLY A 1 113 ? 12.75 12.961 2.033 1 97.5 113 GLY A O 1
ATOM 891 N N . THR A 1 114 ? 12.047 10.898 2.607 1 97.38 114 THR A N 1
ATOM 892 C CA . THR A 1 114 ? 11.805 10.531 1.219 1 97.38 114 THR A CA 1
ATOM 893 C C . THR A 1 114 ? 10.445 9.852 1.073 1 97.38 114 THR A C 1
ATOM 895 O O . THR A 1 114 ? 10.008 9.125 1.969 1 97.38 114 THR A O 1
ATOM 898 N N . ILE A 1 115 ? 9.828 10.047 -0.009 1 97.19 115 ILE A N 1
ATOM 899 C CA . ILE A 1 115 ? 8.516 9.461 -0.283 1 97.19 115 ILE A CA 1
ATOM 900 C C . ILE A 1 115 ? 8.633 7.938 -0.33 1 97.19 115 ILE A C 1
ATOM 902 O O . ILE A 1 115 ? 7.727 7.227 0.11 1 97.19 115 ILE A O 1
ATOM 906 N N . ARG A 1 116 ? 9.758 7.43 -0.848 1 96.38 116 ARG A N 1
ATOM 907 C CA . ARG A 1 116 ? 9.961 5.992 -0.993 1 96.38 116 ARG A CA 1
ATOM 908 C C . ARG A 1 116 ? 9.938 5.297 0.365 1 96.38 116 ARG A C 1
ATOM 910 O O . ARG A 1 116 ? 9.297 4.258 0.527 1 96.38 116 ARG A O 1
ATOM 917 N N . LYS A 1 117 ? 10.625 5.824 1.332 1 97.5 117 LYS A N 1
ATOM 918 C CA . LYS A 1 117 ? 10.648 5.242 2.67 1 97.5 117 LYS A CA 1
ATOM 919 C C . LYS A 1 117 ? 9.258 5.258 3.303 1 97.5 117 LYS A C 1
ATOM 921 O O . LYS A 1 117 ? 8.875 4.309 3.99 1 97.5 117 LYS A O 1
ATOM 926 N N . THR A 1 118 ? 8.516 6.289 3.055 1 98 118 THR A N 1
ATOM 927 C CA . THR A 1 118 ? 7.164 6.41 3.586 1 98 118 THR A CA 1
ATOM 928 C C . THR A 1 118 ? 6.238 5.379 2.945 1 98 118 THR A C 1
ATOM 930 O O . THR A 1 118 ? 5.414 4.77 3.627 1 98 118 THR A O 1
ATOM 933 N N . GLN A 1 119 ? 6.426 5.219 1.653 1 97.19 119 GLN A N 1
ATOM 934 C CA . GLN A 1 119 ? 5.637 4.234 0.921 1 97.19 119 GLN A CA 1
ATOM 935 C C . GLN A 1 119 ? 5.902 2.824 1.438 1 97.19 119 GLN A C 1
ATOM 937 O O . GLN A 1 119 ? 4.969 2.049 1.65 1 97.19 119 GLN A O 1
ATOM 942 N N . LEU A 1 120 ? 7.113 2.525 1.621 1 96.94 120 LEU A N 1
ATOM 943 C CA . LEU A 1 120 ? 7.457 1.205 2.139 1 96.94 120 LEU A CA 1
ATOM 944 C C . LEU A 1 120 ? 6.898 1.009 3.543 1 96.94 120 LEU A C 1
ATOM 946 O O . LEU A 1 120 ? 6.406 -0.074 3.875 1 96.94 120 LEU A O 1
ATOM 950 N N . PHE A 1 121 ? 6.969 2.057 4.344 1 97.06 121 PHE A N 1
ATOM 951 C CA . PHE A 1 121 ? 6.379 1.993 5.676 1 97.06 121 PHE A CA 1
ATOM 952 C C . PHE A 1 121 ? 4.875 1.766 5.594 1 97.06 121 PHE A C 1
ATOM 954 O O . PHE A 1 121 ? 4.309 1.026 6.402 1 97.06 121 PHE A O 1
ATOM 961 N N . LEU A 1 122 ? 4.234 2.393 4.637 1 96.62 122 LEU A N 1
ATOM 962 C CA . LEU A 1 122 ? 2.789 2.279 4.465 1 96.62 122 LEU A CA 1
ATOM 963 C C . LEU A 1 122 ? 2.377 0.825 4.262 1 96.62 122 LEU A C 1
ATOM 965 O O . LEU A 1 122 ? 1.405 0.361 4.863 1 96.62 122 LEU A O 1
ATOM 969 N N . ILE A 1 123 ? 3.092 0.145 3.447 1 94.25 123 ILE A N 1
ATOM 970 C CA . ILE A 1 123 ? 2.781 -1.251 3.156 1 94.25 123 ILE A CA 1
ATOM 971 C C . ILE A 1 123 ? 2.896 -2.082 4.434 1 94.25 123 ILE A C 1
ATOM 973 O O . ILE A 1 123 ? 2.012 -2.885 4.738 1 94.25 123 ILE A O 1
ATOM 977 N N . GLU A 1 124 ? 3.941 -1.878 5.18 1 92.31 124 GLU A N 1
ATOM 978 C CA . GLU A 1 124 ? 4.152 -2.605 6.426 1 92.31 124 GLU A CA 1
ATOM 979 C C . GLU A 1 124 ? 3.105 -2.225 7.473 1 92.31 124 GLU A C 1
ATOM 981 O O . GLU A 1 124 ? 2.631 -3.078 8.219 1 92.31 124 GLU A O 1
ATOM 986 N N . TRP A 1 125 ? 2.803 -0.979 7.465 1 90.69 125 TRP A N 1
ATOM 987 C CA . TRP A 1 125 ? 1.812 -0.455 8.398 1 90.69 125 TRP A CA 1
ATOM 988 C C . TRP A 1 125 ? 0.436 -1.054 8.125 1 90.69 125 TRP A C 1
ATOM 990 O O . 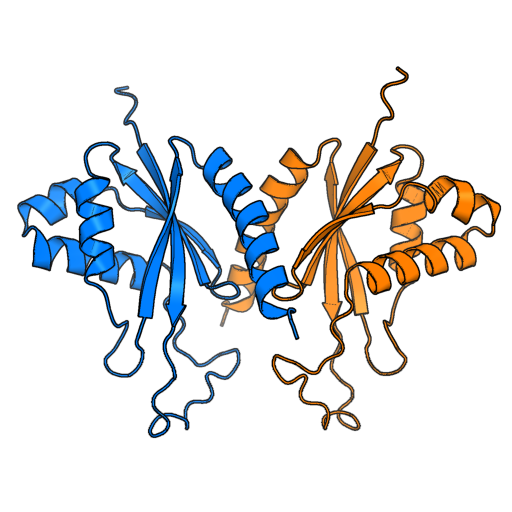TRP A 1 125 ? -0.28 -1.427 9.062 1 90.69 125 TRP A O 1
ATOM 1000 N N . ASP A 1 126 ? 0.111 -1.143 6.891 1 86.06 126 ASP A N 1
ATOM 1001 C CA . ASP A 1 126 ? -1.161 -1.716 6.465 1 86.06 126 ASP A CA 1
ATOM 1002 C C . ASP A 1 126 ? -1.287 -3.17 6.914 1 86.06 126 ASP A C 1
ATOM 1004 O O . ASP A 1 126 ? -2.359 -3.604 7.34 1 86.06 126 ASP A O 1
ATOM 1008 N N . ARG A 1 127 ? -0.277 -3.852 6.816 1 82.75 127 ARG A N 1
ATOM 1009 C CA . ARG A 1 127 ? -0.249 -5.254 7.211 1 82.75 127 ARG A CA 1
ATOM 1010 C C . ARG A 1 127 ? -0.546 -5.414 8.695 1 82.75 127 ARG A C 1
ATOM 1012 O O . ARG A 1 127 ? -1.283 -6.316 9.094 1 82.75 127 ARG A O 1
ATOM 1019 N N . GLN A 1 128 ? -0.09 -4.543 9.43 1 82 128 GLN A N 1
ATOM 1020 C CA . GLN A 1 128 ? -0.255 -4.598 10.883 1 82 128 GLN A CA 1
ATOM 1021 C C . GLN A 1 128 ? -1.682 -4.234 11.289 1 82 128 GLN A C 1
ATOM 1023 O O . GLN A 1 128 ? -2.203 -4.762 12.273 1 82 128 GLN A O 1
ATOM 1028 N N . GLN A 1 129 ? -2.318 -3.396 10.57 1 74.88 129 GLN A N 1
ATOM 1029 C CA . GLN A 1 129 ? -3.68 -2.975 10.883 1 74.88 129 GLN A CA 1
ATOM 1030 C C . GLN A 1 129 ? -4.684 -4.078 10.57 1 74.88 129 GLN A C 1
ATOM 1032 O O . GLN A 1 129 ? -5.68 -4.242 11.281 1 74.88 129 GLN A O 1
ATOM 1037 N N . THR A 1 130 ? -4.418 -4.801 9.523 1 63.47 130 THR A N 1
ATOM 1038 C CA . THR A 1 130 ? -5.289 -5.895 9.109 1 63.47 130 THR A CA 1
ATOM 1039 C C . THR A 1 130 ? -5.23 -7.043 10.109 1 63.47 130 THR A C 1
ATOM 1041 O O . THR A 1 130 ? -6.25 -7.664 10.414 1 63.47 130 THR A O 1
ATOM 1044 N N . LEU A 1 131 ? -4.078 -7.266 10.602 1 58.41 131 LEU A N 1
ATOM 1045 C CA . LEU A 1 131 ? -3.928 -8.297 11.625 1 58.41 131 LEU A CA 1
ATOM 1046 C C . LEU A 1 131 ? -4.715 -7.941 12.883 1 58.41 131 LEU A C 1
ATOM 1048 O O . LEU A 1 131 ? -5.254 -8.82 13.555 1 58.41 131 LEU A O 1
ATOM 1052 N N . SER A 1 132 ? -4.754 -6.676 13.125 1 51.47 132 SER A N 1
ATOM 1053 C CA . SER A 1 132 ? -5.465 -6.242 14.32 1 51.47 132 SER A CA 1
ATOM 1054 C C . SER A 1 132 ? -6.977 -6.371 14.141 1 51.47 132 SER A C 1
ATOM 1056 O O . SER A 1 132 ? -7.707 -6.574 15.117 1 51.47 132 SER A O 1
ATOM 1058 N N . TYR A 1 133 ? -7.434 -6.188 13.031 1 48.16 133 TYR A N 1
ATOM 1059 C CA . TYR A 1 133 ? -8.875 -6.293 12.812 1 48.16 133 TYR A CA 1
ATOM 1060 C C . TYR A 1 133 ? -9.312 -7.75 12.773 1 48.16 133 TYR A C 1
ATOM 1062 O O . TYR A 1 133 ? -10.469 -8.062 13.062 1 48.16 133 TYR A O 1
ATOM 1070 N N . ASP A 1 134 ? -8.477 -8.656 12.32 1 43.06 134 ASP A N 1
ATOM 1071 C CA . ASP A 1 134 ? -8.844 -10.07 12.234 1 43.06 134 ASP A CA 1
ATOM 1072 C C . ASP A 1 134 ? -8.75 -10.742 13.609 1 43.06 134 ASP A C 1
ATOM 1074 O O . ASP A 1 134 ? -8.914 -11.953 13.719 1 43.06 134 ASP A O 1
ATOM 1078 N N . GLN A 1 135 ? -8.227 -10 14.633 1 36.31 135 GLN A N 1
ATOM 1079 C CA . GLN A 1 135 ? -8.242 -10.719 15.898 1 36.31 135 GLN A CA 1
ATOM 1080 C C . GLN A 1 135 ? -9.672 -10.938 16.391 1 36.31 135 GLN A C 1
ATOM 1082 O O . GLN A 1 135 ? -10.469 -10 16.438 1 36.31 135 GLN A O 1
ATOM 1087 N N . PRO A 1 136 ? -10.086 -12.195 16.609 1 32.84 136 PRO A N 1
ATOM 1088 C CA . PRO A 1 136 ? -11.398 -12.531 17.172 1 32.84 136 PRO A CA 1
ATOM 1089 C C . PRO A 1 136 ? -11.727 -11.727 18.422 1 32.84 136 PRO A C 1
ATOM 1091 O O . PRO A 1 136 ? -10.82 -11.297 19.141 1 32.84 136 PRO A O 1
ATOM 1094 N N . MET B 1 1 ? 26.422 -19.609 -0.05 1 44.12 1 MET B N 1
ATOM 1095 C CA . MET B 1 1 ? 24.969 -19.75 0.046 1 44.12 1 MET B CA 1
ATOM 1096 C C . MET B 1 1 ? 24.297 -19.422 -1.284 1 44.12 1 MET B C 1
ATOM 1098 O O . MET B 1 1 ? 24.625 -18.422 -1.923 1 44.12 1 MET B O 1
ATOM 1102 N N . VAL B 1 2 ? 23.906 -20.406 -2.055 1 51.84 2 VAL B N 1
ATOM 1103 C CA . VAL B 1 2 ? 23.344 -20.188 -3.381 1 51.84 2 VAL B CA 1
ATOM 1104 C C . VAL B 1 2 ? 22.219 -19.156 -3.301 1 51.84 2 VAL B C 1
ATOM 1106 O O . VAL B 1 2 ? 21.266 -19.312 -2.537 1 51.84 2 VAL B O 1
ATOM 1109 N N . ARG B 1 3 ? 22.562 -18.016 -3.596 1 58.09 3 ARG B N 1
ATOM 1110 C CA . ARG B 1 3 ? 21.594 -16.922 -3.535 1 58.09 3 ARG B CA 1
ATOM 1111 C C . ARG B 1 3 ? 20.344 -17.266 -4.324 1 58.09 3 ARG B C 1
ATOM 1113 O O . ARG B 1 3 ? 20.406 -17.547 -5.523 1 58.09 3 ARG B O 1
ATOM 1120 N N . PHE B 1 4 ? 19.328 -18.062 -3.725 1 70.31 4 PHE B N 1
ATOM 1121 C CA . PHE B 1 4 ? 18.078 -18.344 -4.41 1 70.31 4 PHE B CA 1
ATOM 1122 C C . PHE B 1 4 ? 17.422 -17.062 -4.906 1 70.31 4 PHE B C 1
ATOM 1124 O O . PHE B 1 4 ? 17.219 -16.125 -4.129 1 70.31 4 PHE B O 1
ATOM 1131 N N . LYS B 1 5 ? 17.391 -17.094 -6.305 1 90.44 5 LYS B N 1
ATOM 1132 C CA . LYS B 1 5 ? 16.766 -15.938 -6.945 1 90.44 5 LYS B CA 1
ATOM 1133 C C . LYS B 1 5 ? 15.25 -16.047 -6.91 1 90.44 5 LYS B C 1
ATOM 1135 O O . LYS B 1 5 ? 14.688 -17.094 -7.23 1 90.44 5 LYS B O 1
ATOM 1140 N N . ASN B 1 6 ? 14.586 -15.18 -6.316 1 96.38 6 ASN B N 1
ATOM 1141 C CA . ASN B 1 6 ? 13.133 -15.156 -6.191 1 96.38 6 ASN B CA 1
ATOM 1142 C C . ASN B 1 6 ? 12.516 -14.078 -7.07 1 96.38 6 ASN B C 1
ATOM 1144 O O . ASN B 1 6 ? 13.219 -13.195 -7.566 1 96.38 6 ASN B O 1
ATOM 1148 N N . ARG B 1 7 ? 11.25 -14.375 -7.387 1 98.06 7 ARG B N 1
ATOM 1149 C CA . ARG B 1 7 ? 10.398 -13.367 -8.008 1 98.06 7 ARG B CA 1
ATOM 1150 C C . ARG B 1 7 ? 9.203 -13.031 -7.117 1 98.06 7 ARG B C 1
ATOM 1152 O O . ARG B 1 7 ? 8.734 -13.883 -6.363 1 98.06 7 ARG B O 1
ATOM 1159 N N . TYR B 1 8 ? 8.828 -11.836 -7.297 1 98.62 8 TYR B N 1
ATOM 1160 C CA . TYR B 1 8 ? 7.695 -11.328 -6.535 1 98.62 8 TYR B CA 1
ATOM 1161 C C . TYR B 1 8 ? 6.586 -10.844 -7.461 1 98.62 8 TYR B C 1
ATOM 1163 O O . TYR B 1 8 ? 6.805 -9.977 -8.305 1 98.62 8 TYR B O 1
ATOM 1171 N N . LEU B 1 9 ? 5.387 -11.477 -7.277 1 98.81 9 LEU B N 1
ATOM 1172 C CA . LEU B 1 9 ? 4.238 -11.156 -8.117 1 98.81 9 LEU B CA 1
ATOM 1173 C C . LEU B 1 9 ? 3.217 -10.32 -7.359 1 98.81 9 LEU B C 1
ATOM 1175 O O . LEU B 1 9 ? 2.777 -10.711 -6.273 1 98.81 9 LEU B O 1
ATOM 1179 N N . LEU B 1 10 ? 2.934 -9.125 -7.891 1 98.75 10 LEU B N 1
ATOM 1180 C CA . LEU B 1 10 ? 1.769 -8.391 -7.406 1 98.75 10 LEU B CA 1
ATOM 1181 C C . LEU B 1 10 ? 0.492 -8.914 -8.062 1 98.75 10 LEU B C 1
ATOM 1183 O O . LEU B 1 10 ? 0.356 -8.867 -9.289 1 98.75 10 LEU B O 1
ATOM 1187 N N . ILE B 1 11 ? -0.393 -9.367 -7.234 1 98.44 11 ILE B N 1
ATOM 1188 C CA . ILE B 1 11 ? -1.613 -9.984 -7.738 1 98.44 11 ILE B CA 1
ATOM 1189 C C . ILE B 1 11 ? -2.832 -9.266 -7.172 1 98.44 11 ILE B C 1
ATOM 1191 O O . ILE B 1 11 ? -2.926 -9.047 -5.961 1 98.44 11 ILE B O 1
ATOM 1195 N N . GLN B 1 12 ? -3.717 -8.859 -8.016 1 96.75 12 GLN B N 1
ATOM 1196 C CA . GLN B 1 12 ? -5.004 -8.305 -7.617 1 96.75 12 GLN B CA 1
ATOM 1197 C C . GLN B 1 12 ? -6.113 -9.344 -7.734 1 96.75 12 GLN B C 1
ATOM 1199 O O . GLN B 1 12 ? -6.25 -10 -8.773 1 96.75 12 GLN B O 1
ATOM 1204 N N . LEU B 1 13 ? -6.824 -9.516 -6.715 1 95.06 13 LEU B N 1
ATOM 1205 C CA . LEU B 1 13 ? -8 -10.375 -6.766 1 95.06 13 LEU B CA 1
ATOM 1206 C C . LEU B 1 13 ? -9.227 -9.594 -7.234 1 95.06 13 LEU B C 1
ATOM 1208 O O . LEU B 1 13 ? -9.578 -8.57 -6.641 1 95.06 13 LEU B O 1
ATOM 1212 N N . ILE B 1 14 ? -9.82 -10.039 -8.305 1 94.31 14 ILE B N 1
ATOM 1213 C CA . ILE B 1 14 ? -11.023 -9.414 -8.844 1 94.31 14 ILE B CA 1
ATOM 1214 C C . ILE B 1 14 ? -12.219 -10.336 -8.625 1 94.31 14 ILE B C 1
ATOM 1216 O O . ILE B 1 14 ? -12.305 -11.406 -9.227 1 94.31 14 ILE B O 1
ATOM 1220 N N . TYR B 1 15 ? -13.117 -9.852 -7.809 1 90.44 15 TYR B N 1
ATOM 1221 C CA . TYR B 1 15 ? -14.25 -10.688 -7.441 1 90.44 15 TYR B CA 1
ATOM 1222 C C . TYR B 1 15 ? -15.445 -10.422 -8.352 1 90.44 15 TYR B C 1
ATOM 1224 O O . TYR B 1 15 ? -15.695 -9.281 -8.742 1 90.44 15 TYR B O 1
ATOM 1232 N N . GLY B 1 16 ? -16.031 -11.484 -8.742 1 85 16 GLY B N 1
ATOM 1233 C CA . GLY B 1 16 ? -17.25 -11.359 -9.531 1 85 16 GLY B CA 1
ATOM 1234 C C . GLY B 1 16 ? -18.484 -11.07 -8.703 1 85 16 GLY B C 1
ATOM 1235 O O . GLY B 1 16 ? -18.391 -10.969 -7.473 1 85 16 GLY B O 1
ATOM 1236 N N . PRO B 1 17 ? -19.625 -10.617 -9.586 1 72.31 17 PRO B N 1
ATOM 1237 C CA . PRO B 1 17 ? -20.891 -10.328 -8.891 1 72.31 17 PRO B CA 1
ATOM 1238 C C . PRO B 1 17 ? -21.375 -11.484 -8.023 1 72.31 17 PRO B C 1
ATOM 1240 O O . PRO B 1 17 ? -21.109 -12.648 -8.352 1 72.31 17 PRO B O 1
ATOM 1243 N N . LEU B 1 18 ? -21.531 -11.141 -6.809 1 58.22 18 LEU B N 1
ATOM 1244 C CA . LEU B 1 18 ? -22.125 -12.172 -5.957 1 58.22 18 LEU B CA 1
ATOM 1245 C C . LEU B 1 18 ? -23.422 -12.695 -6.559 1 58.22 18 LEU B C 1
ATOM 1247 O O . LEU B 1 18 ? -24.203 -11.93 -7.117 1 58.22 18 LEU B O 1
ATOM 1251 N N . ASP B 1 19 ? -23.531 -13.812 -6.969 1 51.75 19 ASP B N 1
ATOM 1252 C CA . ASP B 1 19 ? -24.828 -14.336 -7.387 1 51.75 19 ASP B CA 1
ATOM 1253 C C . ASP B 1 19 ? -25.938 -13.898 -6.426 1 51.75 19 ASP B C 1
ATOM 1255 O O . ASP B 1 19 ? -25.719 -13.844 -5.215 1 51.75 19 ASP B O 1
ATOM 1259 N N . SER B 1 20 ? -26.953 -13.047 -6.832 1 45.72 20 SER B N 1
ATOM 1260 C CA . SER B 1 20 ? -28.156 -12.578 -6.152 1 45.72 20 SER B CA 1
ATOM 1261 C C . SER B 1 20 ? -28.656 -13.617 -5.156 1 45.72 20 SER B C 1
ATOM 1263 O O . SER B 1 20 ? -29.375 -13.281 -4.211 1 45.72 20 SER B O 1
ATOM 1265 N N . THR B 1 21 ? -28.828 -14.852 -5.523 1 44.12 21 THR B N 1
ATOM 1266 C CA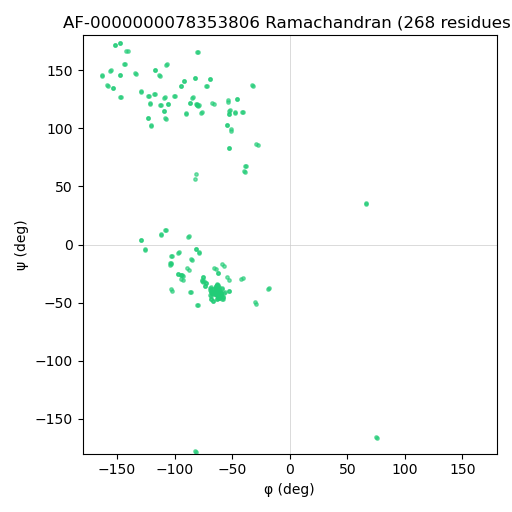 . THR B 1 21 ? -29.453 -15.805 -4.617 1 44.12 21 THR B CA 1
ATOM 1267 C C . THR B 1 21 ? -28.688 -15.875 -3.293 1 44.12 21 THR B C 1
ATOM 1269 O O . THR B 1 21 ? -29.266 -16.203 -2.254 1 44.12 21 THR B O 1
ATOM 1272 N N . THR B 1 22 ? -27.484 -15.867 -3.289 1 38.72 22 THR B N 1
ATOM 1273 C CA . THR B 1 22 ? -26.703 -15.883 -2.057 1 38.72 22 THR B CA 1
ATOM 1274 C C . THR B 1 22 ? -26.453 -14.469 -1.552 1 38.72 22 THR B C 1
ATOM 1276 O O . THR B 1 22 ? -25.562 -14.234 -0.735 1 38.72 22 THR B O 1
ATOM 1279 N N . LEU B 1 23 ? -27.094 -13.531 -2.236 1 39.53 23 LEU B N 1
ATOM 1280 C CA . LEU B 1 23 ? -27.062 -12.133 -1.823 1 39.53 23 LEU B CA 1
ATOM 1281 C C . LEU B 1 23 ? -27.188 -12.008 -0.308 1 39.53 23 LEU B C 1
ATOM 1283 O O . LEU B 1 23 ? -27.188 -10.898 0.232 1 39.53 23 LEU B O 1
ATOM 1287 N N . SER B 1 24 ? -27.859 -12.984 0.187 1 37.5 24 SER B N 1
ATOM 1288 C CA . SER B 1 24 ? -28.094 -12.82 1.617 1 37.5 24 SER B CA 1
ATOM 1289 C C . SER B 1 24 ? -26.781 -12.602 2.371 1 37.5 24 SER B C 1
ATOM 1291 O O . SER B 1 24 ? -26.781 -12.328 3.572 1 37.5 24 SER B O 1
ATOM 1293 N N . TYR B 1 25 ? -25.719 -13.195 1.731 1 34.41 25 TYR B N 1
ATOM 1294 C CA . TYR B 1 25 ? -24.547 -12.945 2.568 1 34.41 25 TYR B CA 1
ATOM 1295 C C . TYR B 1 25 ? -23.969 -11.555 2.295 1 34.41 25 TYR B C 1
ATOM 1297 O O . TYR B 1 25 ? -23.453 -11.305 1.211 1 34.41 25 TYR B O 1
ATOM 1305 N N . GLN B 1 26 ? -24.672 -10.57 2.414 1 34.09 26 GLN B N 1
ATOM 1306 C CA . GLN B 1 26 ? -24 -9.281 2.48 1 34.09 26 GLN B CA 1
ATOM 1307 C C . GLN B 1 26 ? -22.609 -9.422 3.098 1 34.09 26 GLN B C 1
ATOM 1309 O O . GLN B 1 26 ? -22.484 -9.844 4.246 1 34.09 26 GLN B O 1
ATOM 1314 N N . PRO B 1 27 ? -21.453 -9.758 2.312 1 35.59 27 PRO B N 1
ATOM 1315 C CA . PRO B 1 27 ? -20.234 -9.758 3.127 1 35.59 27 PRO B CA 1
ATOM 1316 C C . PRO B 1 27 ? -20.219 -8.641 4.168 1 35.59 27 PRO B C 1
ATOM 1318 O O . PRO B 1 27 ? -20.266 -7.457 3.811 1 35.59 27 PRO B O 1
ATOM 1321 N N . SER B 1 28 ? -21.031 -8.719 5.074 1 34.66 28 SER B N 1
ATOM 1322 C CA . SER B 1 28 ? -20.781 -7.785 6.168 1 34.66 28 SER B CA 1
ATOM 1323 C C . SER B 1 28 ? -19.297 -7.531 6.348 1 34.66 28 SER B C 1
ATOM 1325 O O . SER B 1 28 ? -18.469 -8.352 5.945 1 34.66 28 SER B O 1
ATOM 1327 N N . SER B 1 29 ? -18.766 -6.316 6.559 1 39.44 29 SER B N 1
ATOM 1328 C CA . SER B 1 29 ? -17.344 -6.062 6.836 1 39.44 29 SER B CA 1
ATOM 1329 C C . SER B 1 29 ? -16.641 -7.332 7.297 1 39.44 29 SER B C 1
ATOM 1331 O O . SER B 1 29 ? -15.469 -7.543 6.984 1 39.44 29 SER B O 1
ATOM 1333 N N . ASN B 1 30 ? -17.281 -8.289 8.141 1 38.75 30 ASN B N 1
ATOM 1334 C CA . ASN B 1 30 ? -16.859 -9.477 8.883 1 38.75 30 ASN B CA 1
ATOM 1335 C C . ASN B 1 30 ? -17.094 -10.75 8.07 1 38.75 30 ASN B C 1
ATOM 1337 O O . ASN B 1 30 ? -16.594 -11.82 8.445 1 38.75 30 ASN B O 1
ATOM 1341 N N . ASP B 1 31 ? -18.094 -10.922 7.137 1 39.5 31 ASP B N 1
ATOM 1342 C CA . ASP B 1 31 ? -18.594 -12.266 6.863 1 39.5 31 ASP B CA 1
ATOM 1343 C C . ASP B 1 31 ? -18.047 -12.812 5.551 1 39.5 31 ASP B C 1
ATOM 1345 O O . ASP B 1 31 ? -18.453 -13.875 5.094 1 39.5 31 ASP B O 1
ATOM 1349 N N . THR B 1 32 ? -17.906 -12.008 4.543 1 45.97 32 THR B N 1
ATOM 1350 C CA . THR B 1 32 ? -17.438 -12.766 3.389 1 45.97 32 THR B CA 1
ATOM 1351 C C . THR B 1 32 ? -16.172 -13.539 3.727 1 45.97 32 THR B C 1
ATOM 1353 O O . THR B 1 32 ? -15.227 -12.969 4.273 1 45.97 32 THR B O 1
ATOM 1356 N N . PRO B 1 33 ? -16.359 -14.766 3.934 1 49.03 33 PRO B N 1
ATOM 1357 C CA . PRO B 1 33 ? -15.125 -15.484 4.285 1 49.03 33 PRO B CA 1
ATOM 1358 C C . PRO B 1 33 ? -13.914 -15.016 3.484 1 49.03 33 PRO B C 1
ATOM 1360 O O . PRO B 1 33 ? -13.859 -15.227 2.27 1 49.03 33 PRO B O 1
ATOM 1363 N N . LYS B 1 34 ? -13.594 -13.688 3.707 1 58.72 34 LYS B N 1
ATOM 1364 C CA . LYS B 1 34 ? -12.359 -13.273 3.051 1 58.72 34 LYS B CA 1
ATOM 1365 C C . LYS B 1 34 ? -11.242 -14.281 3.295 1 58.72 34 LYS B C 1
ATOM 1367 O O . LYS B 1 34 ? -11.062 -14.758 4.418 1 58.72 34 LYS B O 1
ATOM 1372 N N . LEU B 1 35 ? -10.82 -14.969 2.141 1 75.81 35 LEU B N 1
ATOM 1373 C CA . LEU B 1 35 ? -9.672 -15.867 2.234 1 75.81 35 LEU B CA 1
ATOM 1374 C C . LEU B 1 35 ? -8.523 -15.211 2.994 1 75.81 35 LEU B C 1
ATOM 1376 O O . LEU B 1 35 ? -8.211 -14.039 2.764 1 75.81 35 LEU B O 1
ATOM 1380 N N . ASN B 1 36 ? -8.172 -15.938 3.939 1 87.81 36 ASN B N 1
ATOM 1381 C CA . ASN B 1 36 ? -6.926 -15.508 4.566 1 87.81 36 ASN B CA 1
ATOM 1382 C C . ASN B 1 36 ? -5.707 -15.992 3.785 1 87.81 36 ASN B C 1
ATOM 1384 O O . ASN B 1 36 ? -5.848 -16.594 2.717 1 87.81 36 ASN B O 1
ATOM 1388 N N . GLU B 1 37 ? -4.562 -15.711 4.238 1 92.94 37 GLU B N 1
ATOM 1389 C CA . GLU B 1 37 ? -3.318 -16.016 3.539 1 92.94 37 GLU B CA 1
ATOM 1390 C C . GLU B 1 37 ? -3.17 -17.516 3.297 1 92.94 37 GLU B C 1
ATOM 1392 O O . GLU B 1 37 ? -2.781 -17.938 2.207 1 92.94 37 GLU B O 1
ATOM 1397 N N . LYS B 1 38 ? -3.525 -18.234 4.281 1 92.69 38 LYS B N 1
ATOM 1398 C CA . LYS B 1 38 ? -3.422 -19.672 4.152 1 92.69 38 LYS B CA 1
ATOM 1399 C C . LYS B 1 38 ? -4.344 -20.203 3.051 1 92.69 38 LYS B C 1
ATOM 1401 O O . LYS B 1 38 ? -3.932 -21.016 2.23 1 92.69 38 LYS B O 1
ATOM 1406 N N . GLY B 1 39 ? -5.539 -19.734 3.09 1 93.06 39 GLY B N 1
ATOM 1407 C CA . GLY B 1 39 ? -6.484 -20.141 2.061 1 93.06 39 GLY B CA 1
ATOM 1408 C C . GLY B 1 39 ? -6.023 -19.797 0.658 1 93.06 39 GLY B C 1
ATOM 1409 O O . GLY B 1 39 ? -6.211 -20.578 -0.275 1 93.06 39 GLY B O 1
ATOM 1410 N N . LEU B 1 40 ? -5.422 -18.688 0.534 1 95.69 40 LEU B N 1
ATOM 1411 C CA . LEU B 1 40 ? -4.934 -18.234 -0.764 1 95.69 40 LEU B CA 1
ATOM 1412 C C . LEU B 1 40 ? -3.783 -19.109 -1.25 1 95.69 40 LEU B C 1
ATOM 1414 O O . LEU B 1 40 ? -3.779 -19.547 -2.4 1 95.69 40 LEU B O 1
ATOM 1418 N N . ILE B 1 41 ? -2.848 -19.359 -0.386 1 96.44 41 ILE B N 1
ATOM 1419 C CA . ILE B 1 41 ? -1.691 -20.172 -0.748 1 96.44 41 ILE B CA 1
ATOM 1420 C C . ILE B 1 41 ? -2.148 -21.578 -1.126 1 96.44 41 ILE B C 1
ATOM 1422 O O . ILE B 1 41 ? -1.654 -22.172 -2.094 1 96.44 41 ILE B O 1
ATOM 1426 N N . ASP B 1 42 ? -3.08 -22.094 -0.391 1 95.62 42 ASP B N 1
ATOM 1427 C CA . ASP B 1 42 ? -3.586 -23.422 -0.667 1 95.62 42 ASP B CA 1
ATOM 1428 C C . ASP B 1 42 ? -4.27 -23.484 -2.029 1 95.62 42 ASP B C 1
ATOM 1430 O O . ASP B 1 42 ? -4.102 -24.453 -2.775 1 95.62 42 ASP B O 1
ATOM 1434 N N . LEU B 1 43 ? -5.016 -22.5 -2.268 1 96.25 43 LEU B N 1
ATOM 1435 C CA . LEU B 1 43 ? -5.703 -22.422 -3.551 1 96.25 43 LEU B CA 1
ATOM 1436 C C . LEU B 1 43 ? -4.707 -22.406 -4.703 1 96.25 43 LEU B C 1
ATOM 1438 O O . LEU B 1 43 ? -4.895 -23.094 -5.707 1 96.25 43 LEU B O 1
ATOM 1442 N N . ILE B 1 44 ? -3.682 -21.656 -4.543 1 97.88 44 ILE B N 1
ATOM 1443 C CA . ILE B 1 44 ? -2.672 -21.531 -5.59 1 97.88 44 ILE B CA 1
ATOM 1444 C C . ILE B 1 44 ? -1.922 -22.859 -5.746 1 97.88 44 ILE B C 1
ATOM 1446 O O . ILE B 1 44 ? -1.716 -23.328 -6.863 1 97.88 44 ILE B O 1
ATOM 1450 N N . ARG B 1 45 ? -1.59 -23.406 -4.656 1 97.56 45 ARG B N 1
ATOM 1451 C CA . ARG B 1 45 ? -0.893 -24.688 -4.691 1 97.56 45 ARG B CA 1
ATOM 1452 C C . ARG B 1 45 ? -1.751 -25.766 -5.359 1 97.56 45 ARG B C 1
ATOM 1454 O O . ARG B 1 45 ? -1.249 -26.562 -6.152 1 97.56 45 ARG B O 1
ATOM 1461 N N . GLN B 1 46 ? -2.961 -25.766 -5.016 1 97.12 46 GLN B N 1
ATOM 1462 C CA . GLN B 1 46 ? -3.883 -26.719 -5.629 1 97.12 46 GLN B CA 1
ATOM 1463 C C . GLN B 1 46 ? -3.951 -26.531 -7.141 1 97.12 46 GLN B C 1
ATOM 1465 O O . GLN B 1 46 ? -3.975 -27.5 -7.898 1 97.12 46 GLN B O 1
ATOM 1470 N N . SER B 1 47 ? -4.027 -25.297 -7.535 1 98.06 47 SER B N 1
ATOM 1471 C CA . SER B 1 47 ? -4.062 -25.016 -8.969 1 98.06 47 SER B CA 1
ATOM 1472 C C . SER B 1 47 ? -2.793 -25.5 -9.656 1 98.06 47 SER B C 1
ATOM 1474 O O . SER B 1 47 ? -2.852 -26.078 -10.742 1 98.06 47 SER B O 1
ATOM 1476 N N . ILE B 1 48 ? -1.64 -25.297 -9.062 1 98.38 48 ILE B N 1
ATOM 1477 C CA . ILE B 1 48 ? -0.38 -25.766 -9.625 1 98.38 48 ILE B CA 1
ATOM 1478 C C . ILE B 1 48 ? -0.402 -27.281 -9.734 1 98.38 48 ILE B C 1
ATOM 1480 O O . ILE B 1 48 ? -0.043 -27.844 -10.773 1 98.38 48 ILE B O 1
ATOM 1484 N N . GLN B 1 49 ? -0.871 -27.906 -8.672 1 98.12 49 GLN B N 1
ATOM 1485 C CA . GLN B 1 49 ? -0.942 -29.375 -8.648 1 98.12 49 GLN B CA 1
ATOM 1486 C C . GLN B 1 49 ? -1.863 -29.891 -9.75 1 98.12 49 GLN B C 1
ATOM 1488 O O . GLN B 1 49 ? -1.533 -30.859 -10.438 1 98.12 49 GLN B O 1
ATOM 1493 N N . THR B 1 50 ? -2.967 -29.312 -9.891 1 97.88 50 THR B N 1
ATOM 1494 C CA . THR B 1 50 ? -3.963 -29.719 -10.875 1 97.88 50 THR B CA 1
ATOM 1495 C C . THR B 1 50 ? -3.422 -29.562 -12.297 1 97.88 50 THR B C 1
ATOM 1497 O O . THR B 1 50 ? -3.664 -30.406 -13.156 1 97.88 50 THR B O 1
ATOM 1500 N N . ASN B 1 51 ? -2.652 -28.547 -12.516 1 97.81 51 ASN B N 1
ATOM 1501 C CA . ASN B 1 51 ? -2.254 -28.203 -13.883 1 97.81 51 ASN B CA 1
ATOM 1502 C C . ASN B 1 51 ? -0.879 -28.781 -14.219 1 97.81 51 ASN B C 1
ATOM 1504 O O . ASN B 1 51 ? -0.595 -29.078 -15.383 1 97.81 51 ASN B O 1
ATOM 1508 N N . PHE B 1 52 ? -0.065 -29 -13.188 1 97.88 52 PHE B N 1
ATOM 1509 C CA . PHE B 1 52 ? 1.303 -29.406 -13.492 1 97.88 52 PHE B CA 1
ATOM 1510 C C . PHE B 1 52 ? 1.683 -30.656 -12.703 1 97.88 52 PHE B C 1
ATOM 1512 O O . PHE B 1 52 ? 2.832 -31.094 -12.75 1 97.88 52 PHE B O 1
ATOM 1519 N N . GLY B 1 53 ? 0.735 -31.188 -11.969 1 97.69 53 GLY B N 1
ATOM 1520 C CA . GLY B 1 53 ? 0.924 -32.438 -11.266 1 97.69 53 GLY B CA 1
ATOM 1521 C C . GLY B 1 53 ? 1.791 -32.312 -10.031 1 97.69 53 GLY B C 1
ATOM 1522 O O . GLY B 1 53 ? 2.07 -31.203 -9.578 1 97.69 53 GLY B O 1
ATOM 1523 N N . GLU B 1 54 ? 2.23 -33.406 -9.523 1 96.44 54 GLU B N 1
ATOM 1524 C CA . GLU B 1 54 ? 3.01 -33.5 -8.289 1 96.44 54 GLU B CA 1
ATOM 1525 C C . GLU B 1 54 ? 4.398 -32.875 -8.477 1 96.44 54 GLU B C 1
ATOM 1527 O O . GLU B 1 54 ? 4.91 -32.219 -7.57 1 96.44 54 GLU B O 1
ATOM 1532 N N . LEU B 1 55 ? 4.91 -33.156 -9.594 1 95.88 55 LEU B N 1
ATOM 1533 C CA . LEU B 1 55 ? 6.227 -32.594 -9.883 1 95.88 55 LEU B CA 1
ATOM 1534 C C . LEU B 1 55 ? 6.184 -31.078 -9.875 1 95.88 55 LEU B C 1
ATOM 1536 O O . LEU B 1 55 ? 7.043 -30.438 -9.273 1 95.88 55 LEU B O 1
ATOM 1540 N N . GLY B 1 56 ? 5.156 -30.484 -10.5 1 95.81 56 GLY B N 1
ATOM 1541 C CA . GLY B 1 56 ? 4.98 -29.047 -10.516 1 95.81 56 GLY B CA 1
ATOM 1542 C C . GLY B 1 56 ? 4.711 -28.469 -9.141 1 95.81 56 GLY B C 1
ATOM 1543 O O . GLY B 1 56 ? 5.25 -27.406 -8.797 1 95.81 56 GLY B O 1
ATOM 1544 N N . SER B 1 57 ? 3.912 -29.219 -8.445 1 95.88 57 SER B N 1
ATOM 1545 C CA . SER B 1 57 ? 3.59 -28.797 -7.09 1 95.88 57 SER B CA 1
ATOM 1546 C C . SER B 1 57 ? 4.836 -28.766 -6.211 1 95.88 57 SER B C 1
ATOM 1548 O O . SER B 1 57 ? 4.996 -27.875 -5.375 1 95.88 57 SER B O 1
ATOM 1550 N N . GLY B 1 58 ? 5.672 -29.734 -6.332 1 96.12 58 GLY B N 1
ATOM 1551 C CA . GLY B 1 58 ? 6.906 -29.781 -5.566 1 96.12 58 GLY B CA 1
ATOM 1552 C C . GLY B 1 58 ? 7.906 -28.719 -5.977 1 96.12 58 GLY B C 1
ATOM 1553 O O . GLY B 1 58 ? 8.594 -28.141 -5.129 1 96.12 58 GLY B O 1
ATOM 1554 N N . GLU B 1 59 ? 7.977 -28.438 -7.238 1 95.56 59 GLU B N 1
ATOM 1555 C CA . GLU B 1 59 ? 8.938 -27.484 -7.766 1 95.56 59 GLU B CA 1
ATOM 1556 C C . GLU B 1 59 ? 8.461 -26.047 -7.551 1 95.56 59 GLU B C 1
ATOM 1558 O O . GLU B 1 59 ? 9.156 -25.234 -6.934 1 95.56 59 GLU B O 1
ATOM 1563 N N . ALA B 1 60 ? 7.215 -25.781 -7.984 1 96.25 60 ALA B N 1
ATOM 1564 C CA . ALA B 1 60 ? 6.699 -24.406 -7.984 1 96.25 60 ALA B CA 1
ATOM 1565 C C . ALA B 1 60 ? 5.938 -24.109 -6.699 1 96.25 60 ALA B C 1
ATOM 1567 O O . ALA B 1 60 ? 5.844 -22.953 -6.277 1 96.25 60 ALA B O 1
ATOM 1568 N N . GLY B 1 61 ? 5.391 -25.109 -6.074 1 94.12 61 GLY B N 1
ATOM 1569 C CA . GLY B 1 61 ? 4.512 -24.906 -4.934 1 94.12 61 GLY B CA 1
ATOM 1570 C C . GLY B 1 61 ? 5.25 -24.875 -3.609 1 94.12 61 GLY B C 1
ATOM 1571 O O . GLY B 1 61 ? 4.734 -24.344 -2.621 1 94.12 61 GLY B O 1
ATOM 1572 N N . SER B 1 62 ? 6.43 -25.406 -3.562 1 91.38 62 SER B N 1
ATOM 1573 C CA . SER B 1 62 ? 7.113 -25.594 -2.287 1 91.38 62 SER B CA 1
ATOM 1574 C C . SER B 1 62 ? 7.66 -24.266 -1.76 1 91.38 62 SER B C 1
ATOM 1576 O O . SER B 1 62 ? 7.699 -24.047 -0.548 1 91.38 62 SER B O 1
ATOM 1578 N N . ASP B 1 63 ? 7.98 -23.312 -2.627 1 91.88 63 ASP B N 1
ATOM 1579 C CA . ASP B 1 63 ? 8.633 -22.078 -2.195 1 91.88 63 ASP B CA 1
ATOM 1580 C C . ASP B 1 63 ? 7.672 -20.891 -2.26 1 91.88 63 ASP B C 1
ATOM 1582 O O . ASP B 1 63 ? 8.086 -19.734 -2.109 1 91.88 63 ASP B O 1
ATOM 1586 N N . LEU B 1 64 ? 6.453 -21.234 -2.422 1 97.44 64 LEU B N 1
ATOM 1587 C CA . LEU B 1 64 ? 5.465 -20.156 -2.492 1 97.44 64 LEU B CA 1
ATOM 1588 C C . LEU B 1 64 ? 5.254 -19.531 -1.122 1 97.44 64 LEU B C 1
ATOM 1590 O O . LEU B 1 64 ? 5.141 -20.234 -0.117 1 97.44 64 LEU B O 1
ATOM 1594 N N . SER B 1 65 ? 5.199 -18.219 -1.1 1 97.5 65 SER B N 1
ATOM 1595 C CA . SER B 1 65 ? 4.918 -17.516 0.144 1 97.5 65 SER B CA 1
ATOM 1596 C C . SER B 1 65 ? 4.262 -16.156 -0.125 1 97.5 65 SER B C 1
ATOM 1598 O O . SER B 1 65 ? 4.66 -15.438 -1.043 1 97.5 65 SER B O 1
ATOM 1600 N N . ILE B 1 66 ? 3.262 -15.906 0.608 1 97.38 66 ILE B N 1
ATOM 1601 C CA . ILE B 1 66 ? 2.633 -14.594 0.529 1 97.38 66 ILE B CA 1
ATOM 1602 C C . ILE B 1 66 ? 3.377 -13.609 1.43 1 97.38 66 ILE B C 1
ATOM 1604 O O . ILE B 1 66 ? 3.529 -13.852 2.629 1 97.38 66 ILE B O 1
ATOM 1608 N N . LYS B 1 67 ? 3.768 -12.516 0.847 1 96.62 67 LYS B N 1
ATOM 1609 C CA . LYS B 1 67 ? 4.578 -11.555 1.582 1 96.62 67 LYS B CA 1
ATOM 1610 C C . LYS B 1 67 ? 3.748 -10.344 2.002 1 96.62 67 LYS B C 1
ATOM 1612 O O . LYS B 1 67 ? 4.164 -9.57 2.863 1 96.62 67 LYS B O 1
ATOM 1617 N N . TYR B 1 68 ? 2.678 -10.258 1.389 1 95.44 68 TYR B N 1
ATOM 1618 C CA . TYR B 1 68 ? 1.726 -9.195 1.68 1 95.44 68 TYR B CA 1
ATOM 1619 C C . TYR B 1 68 ? 0.325 -9.578 1.213 1 95.44 68 TYR B C 1
ATOM 1621 O O . TYR B 1 68 ? 0.158 -10.156 0.137 1 95.44 68 TYR B O 1
ATOM 1629 N N . TYR B 1 69 ? -0.614 -9.289 2.041 1 94.44 69 TYR B N 1
ATOM 1630 C CA . TYR B 1 69 ? -2.008 -9.484 1.655 1 94.44 69 TYR B CA 1
ATOM 1631 C C . TYR B 1 69 ? -2.906 -8.445 2.305 1 94.44 69 TYR B C 1
ATOM 1633 O O . TYR B 1 69 ? -2.832 -8.219 3.514 1 94.44 69 TYR B O 1
ATOM 1641 N N . SER B 1 70 ? -3.678 -7.773 1.489 1 91.81 70 SER B N 1
ATOM 1642 C CA . SER B 1 70 ? -4.672 -6.816 1.974 1 91.81 70 SER B CA 1
ATOM 1643 C C . SER B 1 70 ? -6.074 -7.207 1.526 1 91.81 70 SER B C 1
ATOM 1645 O O . SER B 1 70 ? -6.457 -6.969 0.379 1 91.81 70 SER B O 1
ATOM 1647 N N . PRO B 1 71 ? -6.832 -7.77 2.428 1 88.75 71 PRO B N 1
ATOM 1648 C CA . PRO B 1 71 ? -8.211 -8.07 2.053 1 88.75 71 PRO B CA 1
ATOM 1649 C C . PRO B 1 71 ? -9.023 -6.824 1.708 1 88.75 71 PRO B C 1
ATOM 1651 O O . PRO B 1 71 ? -9.984 -6.902 0.943 1 88.75 71 PRO B O 1
ATOM 1654 N N . THR B 1 72 ? -8.602 -5.684 2.252 1 84.31 72 THR B N 1
ATOM 1655 C CA . THR B 1 72 ? -9.305 -4.426 2.029 1 84.31 72 THR B CA 1
ATOM 1656 C C . THR B 1 72 ? -9.18 -3.984 0.575 1 84.31 72 THR B C 1
ATOM 1658 O O . THR B 1 72 ? -10.172 -3.623 -0.06 1 84.31 72 THR B O 1
ATOM 1661 N N . THR B 1 73 ? -8 -4.129 0.069 1 86.94 73 THR B N 1
ATOM 1662 C CA . THR B 1 73 ? -7.781 -3.68 -1.303 1 86.94 73 THR B CA 1
ATOM 1663 C C . THR B 1 73 ? -7.762 -4.867 -2.262 1 86.94 73 THR B C 1
ATOM 1665 O O . THR B 1 73 ? -7.703 -4.684 -3.48 1 86.94 73 THR B O 1
ATOM 1668 N N . SER B 1 74 ? -7.738 -6.113 -1.721 1 91.12 74 SER B N 1
ATOM 1669 C CA . SER B 1 74 ? -7.719 -7.359 -2.48 1 91.12 74 SER B CA 1
ATOM 1670 C C . SER B 1 74 ? -6.422 -7.508 -3.268 1 91.12 74 SER B C 1
ATOM 1672 O O . SER B 1 74 ? -6.438 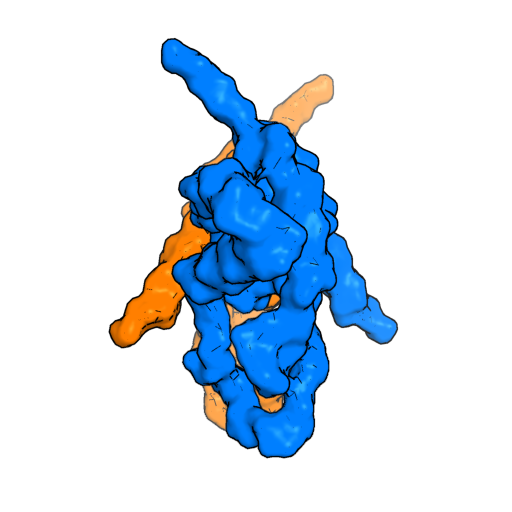-7.957 -4.418 1 91.12 74 SER B O 1
ATOM 1674 N N . ASN B 1 75 ? -5.344 -7.043 -2.689 1 94.94 75 ASN B N 1
ATOM 1675 C CA . ASN B 1 75 ? -4.023 -7.184 -3.291 1 94.94 75 ASN B CA 1
ATOM 1676 C C . ASN B 1 75 ? -3.127 -8.109 -2.471 1 94.94 75 ASN B C 1
ATOM 1678 O O . ASN B 1 75 ? -3.199 -8.117 -1.24 1 94.94 75 ASN B O 1
ATOM 1682 N N . LEU B 1 76 ? -2.295 -8.836 -3.15 1 96.75 76 LEU B N 1
ATOM 1683 C CA . LEU B 1 76 ? -1.289 -9.617 -2.439 1 96.75 76 LEU B CA 1
ATOM 1684 C C . LEU B 1 76 ? 0.022 -9.648 -3.219 1 96.75 76 LEU B C 1
ATOM 1686 O O . LEU B 1 76 ? 0.036 -9.422 -4.43 1 96.75 76 LEU B O 1
ATOM 1690 N N . ILE B 1 77 ? 1.112 -9.859 -2.566 1 98.31 77 ILE B N 1
ATOM 1691 C CA . ILE B 1 77 ? 2.426 -10.094 -3.158 1 98.31 77 ILE B CA 1
ATOM 1692 C C . ILE B 1 77 ? 2.869 -11.531 -2.885 1 98.31 77 ILE B C 1
ATOM 1694 O O . ILE B 1 77 ? 2.99 -11.938 -1.727 1 98.31 77 ILE B O 1
ATOM 1698 N N . LEU B 1 78 ? 3.092 -12.258 -3.949 1 98.69 78 LEU B N 1
ATOM 1699 C CA . LEU B 1 78 ? 3.463 -13.672 -3.891 1 98.69 78 LEU B CA 1
ATOM 1700 C C . LEU B 1 78 ? 4.922 -13.867 -4.293 1 98.69 78 LEU B C 1
ATOM 1702 O O . LEU B 1 78 ? 5.355 -13.367 -5.332 1 98.69 78 LEU B O 1
ATOM 1706 N N . ARG B 1 79 ? 5.629 -14.523 -3.414 1 98.5 79 ARG B N 1
ATOM 1707 C 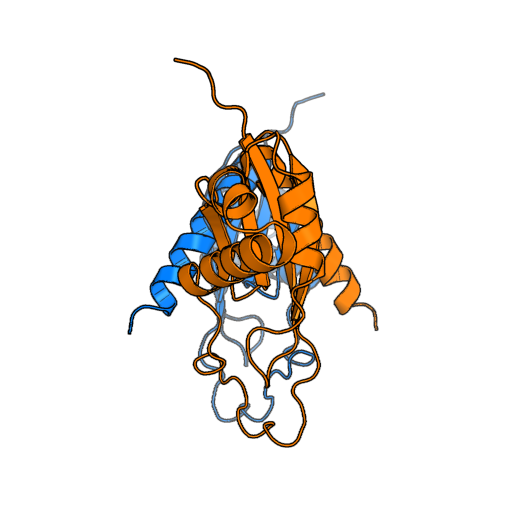CA . ARG B 1 79 ? 7 -14.906 -3.746 1 98.5 79 ARG B CA 1
ATOM 1708 C C . ARG B 1 79 ? 7.047 -16.297 -4.363 1 98.5 79 ARG B C 1
ATOM 1710 O O . ARG B 1 79 ? 6.371 -17.219 -3.889 1 98.5 79 ARG B O 1
ATOM 1717 N N . CYS B 1 80 ? 7.883 -16.5 -5.359 1 98.25 80 CYS B N 1
ATOM 1718 C CA . CYS B 1 80 ? 8.156 -17.812 -5.941 1 98.25 80 CYS B CA 1
ATOM 1719 C C . CYS B 1 80 ? 9.562 -17.859 -6.523 1 98.25 80 CYS B C 1
ATOM 1721 O O . CYS B 1 80 ? 10.266 -16.844 -6.562 1 98.25 80 CYS B O 1
ATOM 1723 N N . LYS B 1 81 ? 9.922 -19.062 -6.895 1 97.25 81 LYS B N 1
ATOM 1724 C CA . LYS B 1 81 ? 11.227 -19.203 -7.531 1 97.25 81 LYS B CA 1
ATOM 1725 C C . LYS B 1 81 ? 11.234 -18.562 -8.914 1 97.25 81 LYS B C 1
ATOM 1727 O O . LYS B 1 81 ? 10.266 -18.656 -9.664 1 97.25 81 LYS B O 1
ATOM 1732 N N . ARG B 1 82 ? 12.352 -17.969 -9.195 1 96.94 82 ARG B N 1
ATOM 1733 C CA . ARG B 1 82 ? 12.516 -17.266 -10.469 1 96.94 82 ARG B CA 1
ATOM 1734 C C . ARG B 1 82 ? 12.164 -18.188 -11.641 1 96.94 82 ARG B C 1
ATOM 1736 O O . ARG B 1 82 ? 11.461 -17.766 -12.57 1 96.94 82 ARG B O 1
ATOM 1743 N N . ASP B 1 83 ? 12.586 -19.453 -11.516 1 96.12 83 ASP B N 1
ATOM 1744 C CA . ASP B 1 83 ? 12.438 -20.359 -12.648 1 96.12 83 ASP B CA 1
ATOM 1745 C C . ASP B 1 83 ? 11.016 -20.922 -12.703 1 96.12 83 ASP B C 1
ATOM 1747 O O . ASP B 1 83 ? 10.656 -21.609 -13.664 1 96.12 83 ASP B O 1
ATOM 1751 N N . GLN B 1 84 ? 10.188 -20.609 -11.758 1 97.5 84 GLN B N 1
ATOM 1752 C CA . GLN B 1 84 ? 8.852 -21.188 -11.688 1 97.5 84 GLN B CA 1
ATOM 1753 C C . GLN B 1 84 ? 7.777 -20.141 -11.953 1 97.5 84 GLN B C 1
ATOM 1755 O O . GLN B 1 84 ? 6.582 -20.438 -11.883 1 97.5 84 GLN B O 1
ATOM 1760 N N . VAL B 1 85 ? 8.086 -18.984 -12.359 1 98 85 VAL B N 1
ATOM 1761 C CA . VAL B 1 85 ? 7.164 -17.859 -12.516 1 98 85 VAL B CA 1
ATOM 1762 C C . VAL B 1 85 ? 6.086 -18.219 -13.531 1 98 85 VAL B C 1
ATOM 1764 O O . VAL B 1 85 ? 4.898 -17.984 -13.297 1 98 85 VAL B O 1
ATOM 1767 N N . ASN B 1 86 ? 6.512 -18.812 -14.609 1 97.62 86 ASN B N 1
ATOM 1768 C CA . ASN B 1 86 ? 5.562 -19.109 -15.68 1 97.62 86 ASN B CA 1
ATOM 1769 C C . ASN B 1 86 ? 4.516 -20.125 -15.234 1 97.62 86 ASN B C 1
ATOM 1771 O O . ASN B 1 86 ? 3.332 -19.984 -15.539 1 97.62 86 ASN B O 1
ATOM 1775 N N . LYS B 1 87 ? 4.961 -21.109 -14.555 1 98.12 87 LYS B N 1
ATOM 1776 C CA . LYS B 1 87 ? 4.031 -22.109 -14.055 1 98.12 87 LYS B CA 1
ATOM 1777 C C . LYS B 1 87 ? 3.053 -21.5 -13.055 1 98.12 87 LYS B C 1
ATOM 1779 O O . LYS B 1 87 ? 1.854 -21.781 -13.094 1 98.12 87 LYS B O 1
ATOM 1784 N N . VAL B 1 88 ? 3.562 -20.641 -12.227 1 98.5 88 VAL B N 1
ATOM 1785 C CA . VAL B 1 88 ? 2.734 -20 -11.211 1 98.5 88 VAL B CA 1
ATOM 1786 C C . VAL B 1 88 ? 1.708 -19.094 -11.883 1 98.5 88 VAL B C 1
ATOM 1788 O O . VAL B 1 88 ? 0.509 -19.188 -11.609 1 98.5 88 VAL B O 1
ATOM 1791 N N . ARG B 1 89 ? 2.16 -18.266 -12.797 1 98.44 89 ARG B N 1
ATOM 1792 C CA . ARG B 1 89 ? 1.271 -17.359 -13.516 1 98.44 89 ARG B CA 1
ATOM 1793 C C . ARG B 1 89 ? 0.182 -18.125 -14.25 1 98.44 89 ARG B C 1
ATOM 1795 O O . ARG B 1 89 ? -0.988 -17.75 -14.227 1 98.44 89 ARG B O 1
ATOM 1802 N N . ALA B 1 90 ? 0.611 -19.188 -14.953 1 98.44 90 ALA B N 1
ATOM 1803 C CA . ALA B 1 90 ? -0.35 -20 -15.688 1 98.44 90 ALA B CA 1
ATOM 1804 C C . ALA B 1 90 ? -1.393 -20.594 -14.75 1 98.44 90 ALA B C 1
ATOM 1806 O O . ALA B 1 90 ? -2.586 -20.609 -15.062 1 98.44 90 ALA B O 1
ATOM 1807 N N . SER B 1 91 ? -0.976 -21.062 -13.625 1 98.5 91 SER B N 1
ATOM 1808 C CA . SER B 1 91 ? -1.877 -21.672 -12.664 1 98.5 91 SER B CA 1
ATOM 1809 C C . SER B 1 91 ? -2.893 -20.672 -12.125 1 98.5 91 SER B C 1
ATOM 1811 O O . SER B 1 91 ? -4.047 -21.031 -11.883 1 98.5 91 SER B O 1
ATOM 1813 N N . LEU B 1 92 ? -2.467 -19.484 -11.953 1 98.38 92 LEU B N 1
ATOM 1814 C CA . LEU B 1 92 ? -3.352 -18.438 -11.453 1 98.38 92 LEU B CA 1
ATOM 1815 C C . LEU B 1 92 ? -4.496 -18.172 -12.43 1 98.38 92 LEU B C 1
ATOM 1817 O O . LEU B 1 92 ? -5.621 -17.891 -12.016 1 98.38 92 LEU B O 1
ATOM 1821 N N . LEU B 1 93 ? -4.18 -18.297 -13.703 1 97.69 93 LEU B N 1
ATOM 1822 C CA . LEU B 1 93 ? -5.164 -18.047 -14.75 1 97.69 93 LEU B CA 1
ATOM 1823 C C . LEU B 1 93 ? -6.309 -19.047 -14.68 1 97.69 93 LEU B C 1
ATOM 1825 O O . LEU B 1 93 ? -7.418 -18.766 -15.133 1 97.69 93 LEU B O 1
ATOM 1829 N N . PHE B 1 94 ? -6.059 -20.125 -14.078 1 97 94 PHE B N 1
ATOM 1830 C CA . PHE B 1 94 ? -7.055 -21.188 -14.086 1 97 94 PHE B CA 1
ATOM 1831 C C . PHE B 1 94 ? -7.91 -21.156 -12.828 1 97 94 PHE B C 1
ATOM 1833 O O . PHE B 1 94 ? -8.875 -21.906 -12.695 1 97 94 PHE B O 1
ATOM 1840 N N . ILE B 1 95 ? -7.574 -20.312 -11.906 1 96.75 95 ILE B N 1
ATOM 1841 C CA . ILE B 1 95 ? -8.406 -20.141 -10.727 1 96.75 95 ILE B CA 1
ATOM 1842 C C . ILE B 1 95 ? -9.57 -19.203 -11.039 1 96.75 95 ILE B C 1
ATOM 1844 O O . ILE B 1 95 ? -9.352 -18.031 -11.375 1 96.75 95 ILE B O 1
ATOM 1848 N N . ASN B 1 96 ? -10.75 -19.688 -10.883 1 94.31 96 ASN B N 1
ATOM 1849 C CA . ASN B 1 96 ? -11.883 -18.844 -11.266 1 94.31 96 ASN B CA 1
ATOM 1850 C C . ASN B 1 96 ? -12.883 -18.688 -10.117 1 94.31 96 ASN B C 1
ATOM 1852 O O . ASN B 1 96 ? -13.883 -17.984 -10.25 1 94.31 96 ASN B O 1
ATOM 1856 N N . GLN B 1 97 ? -12.562 -19.422 -9.07 1 91.75 97 GLN B N 1
ATOM 1857 C CA . GLN B 1 97 ? -13.453 -19.297 -7.926 1 91.75 97 GLN B CA 1
ATOM 1858 C C . GLN B 1 97 ? -12.734 -19.656 -6.629 1 91.75 97 GLN B C 1
ATOM 1860 O O . GLN B 1 97 ? -11.797 -20.469 -6.637 1 91.75 97 GLN B O 1
ATOM 1865 N N . ILE B 1 98 ? -13.133 -19.062 -5.512 1 87.31 98 ILE B N 1
ATOM 1866 C CA . ILE B 1 98 ? -12.648 -19.438 -4.184 1 87.31 98 ILE B CA 1
ATOM 1867 C C . ILE B 1 98 ? -13.5 -20.578 -3.629 1 87.31 98 ILE B C 1
ATOM 1869 O O . ILE B 1 98 ? -12.984 -21.484 -2.975 1 87.31 98 ILE B O 1
ATOM 1873 N N . ASN B 1 99 ? -14.703 -20.422 -3.877 1 81.12 99 ASN B N 1
ATOM 1874 C CA . ASN B 1 99 ? -15.727 -21.438 -3.635 1 81.12 99 ASN B CA 1
ATOM 1875 C C . ASN B 1 99 ? -16.844 -21.359 -4.664 1 81.12 99 ASN B C 1
ATOM 1877 O O . ASN B 1 99 ? -16.812 -20.516 -5.555 1 81.12 99 ASN B O 1
ATOM 1881 N N . PRO B 1 100 ? -17.734 -22.297 -4.617 1 81.25 100 PRO B N 1
ATOM 1882 C CA . PRO B 1 100 ? -18.75 -22.344 -5.672 1 81.25 100 PRO B CA 1
ATOM 1883 C C . PRO B 1 100 ? -19.547 -21.047 -5.777 1 81.25 100 PRO B C 1
ATOM 1885 O O . PRO B 1 100 ? -20.125 -20.75 -6.828 1 81.25 100 PRO B O 1
ATOM 1888 N N . GLN B 1 101 ? -19.531 -20.234 -4.766 1 82.56 101 GLN B N 1
ATOM 1889 C CA . GLN B 1 101 ? -20.406 -19.078 -4.73 1 82.56 101 GLN B CA 1
ATOM 1890 C C . GLN B 1 101 ? -19.656 -17.797 -5.059 1 82.56 101 GLN B C 1
ATOM 1892 O O . GLN B 1 101 ? -20.25 -16.766 -5.379 1 82.56 101 GLN B O 1
ATOM 1897 N N . ILE B 1 102 ? -18.406 -17.906 -4.977 1 87.88 102 ILE B N 1
ATOM 1898 C CA . ILE B 1 102 ? -17.625 -16.688 -5.137 1 87.88 102 ILE B CA 1
ATOM 1899 C C . ILE B 1 102 ? -16.625 -16.844 -6.277 1 87.88 102 ILE B C 1
ATOM 1901 O O . ILE B 1 102 ? -15.648 -17.594 -6.156 1 87.88 102 ILE B O 1
ATOM 1905 N N . SER B 1 103 ? -16.953 -16.125 -7.34 1 92.94 103 SER B N 1
ATOM 1906 C CA . SER B 1 103 ? -16.016 -16.109 -8.469 1 92.94 103 SER B CA 1
ATOM 1907 C C . SER B 1 103 ? -14.898 -15.102 -8.242 1 92.94 103 SER B C 1
ATOM 1909 O O . SER B 1 103 ? -15.117 -14.055 -7.633 1 92.94 103 SER B O 1
ATOM 1911 N N . VAL B 1 104 ? -13.719 -15.516 -8.711 1 94.25 104 VAL B N 1
ATOM 1912 C CA . VAL B 1 104 ? -12.578 -14.625 -8.523 1 94.25 104 VAL B CA 1
ATOM 1913 C C . VAL B 1 104 ? -11.609 -14.766 -9.695 1 94.25 104 VAL B C 1
ATOM 1915 O O . VAL B 1 104 ? -11.492 -15.844 -10.281 1 94.25 104 VAL B O 1
ATOM 1918 N N . ILE B 1 105 ? -10.977 -13.75 -10.07 1 96.44 105 ILE B N 1
ATOM 1919 C CA . ILE B 1 105 ? -9.898 -13.727 -11.055 1 96.44 105 ILE B CA 1
ATOM 1920 C C . ILE B 1 105 ? -8.602 -13.25 -10.391 1 96.44 105 ILE B C 1
ATOM 1922 O O . ILE B 1 105 ? -8.609 -12.281 -9.633 1 96.44 105 ILE B O 1
ATOM 1926 N N . PHE B 1 106 ? -7.594 -14 -10.594 1 97.44 106 PHE B N 1
ATOM 1927 C CA . PHE B 1 106 ? -6.266 -13.578 -10.156 1 97.44 106 PHE B CA 1
ATOM 1928 C C . PHE B 1 106 ? -5.559 -12.805 -11.258 1 97.44 106 PHE B C 1
ATOM 1930 O O . PHE B 1 106 ? -5.16 -13.375 -12.273 1 97.44 106 PHE B O 1
ATOM 1937 N N . ASN B 1 107 ? -5.363 -11.539 -11.008 1 97.06 107 ASN B N 1
ATOM 1938 C CA . ASN B 1 107 ? -4.75 -10.664 -12 1 97.06 107 ASN B CA 1
ATOM 1939 C C . ASN B 1 107 ? -3.324 -10.281 -11.602 1 97.06 107 ASN B C 1
ATOM 1941 O O . ASN B 1 107 ? -3.119 -9.555 -10.633 1 97.06 107 ASN B O 1
ATOM 1945 N N . VAL B 1 108 ? -2.342 -10.844 -12.305 1 98.5 108 VAL B N 1
ATOM 1946 C CA . VAL B 1 108 ? -0.952 -10.5 -12.023 1 98.5 108 VAL B CA 1
ATOM 1947 C C . VAL B 1 108 ? -0.627 -9.125 -12.602 1 98.5 108 VAL B C 1
ATOM 1949 O O . VAL B 1 108 ? -0.518 -8.969 -13.82 1 98.5 108 VAL B O 1
ATOM 1952 N N . ALA B 1 109 ? -0.359 -8.164 -11.805 1 97.25 109 ALA B N 1
ATOM 1953 C CA . ALA B 1 109 ? -0.182 -6.777 -12.219 1 97.25 109 ALA B CA 1
ATOM 1954 C C . ALA B 1 109 ? 1.292 -6.457 -12.453 1 97.25 109 ALA B C 1
ATOM 1956 O O . ALA B 1 109 ? 1.623 -5.555 -13.227 1 97.25 109 ALA B O 1
ATOM 1957 N N . HIS B 1 110 ? 2.156 -7.195 -11.766 1 98.12 110 HIS B N 1
ATOM 1958 C CA . HIS B 1 110 ? 3.574 -6.859 -11.828 1 98.12 110 HIS B CA 1
ATOM 1959 C C . HIS B 1 110 ? 4.438 -8.023 -11.344 1 98.12 110 HIS B C 1
ATOM 1961 O O . HIS B 1 110 ? 4.039 -8.766 -10.445 1 98.12 110 HIS B O 1
ATOM 1967 N N . VAL B 1 111 ? 5.582 -8.156 -11.945 1 98.44 111 VAL B N 1
ATOM 1968 C CA . VAL B 1 111 ? 6.598 -9.117 -11.516 1 98.44 111 VAL B CA 1
ATOM 1969 C C . VAL B 1 111 ? 7.945 -8.406 -11.367 1 98.44 111 VAL B C 1
ATOM 1971 O O . VAL B 1 111 ? 8.352 -7.648 -12.258 1 98.44 111 VAL B O 1
ATOM 1974 N N . SER B 1 112 ? 8.594 -8.625 -10.25 1 98.19 112 SER B N 1
ATOM 1975 C CA . SER B 1 112 ? 9.891 -7.996 -10.016 1 98.19 112 SER B CA 1
ATOM 1976 C C . SER B 1 112 ? 10.844 -8.953 -9.32 1 98.19 112 SER B C 1
ATOM 1978 O O . SER B 1 112 ? 10.43 -9.984 -8.789 1 98.19 112 SER B O 1
ATOM 1980 N N . GLY B 1 113 ? 12.102 -8.625 -9.297 1 97.5 113 GLY B N 1
ATOM 1981 C CA . GLY B 1 113 ? 13.117 -9.438 -8.656 1 97.5 113 GLY B CA 1
ATOM 1982 C C . GLY B 1 113 ? 13.266 -9.156 -7.176 1 97.5 113 GLY B C 1
ATOM 1983 O O . GLY B 1 113 ? 13.914 -9.914 -6.453 1 97.5 113 GLY B O 1
ATOM 1984 N N . THR B 1 114 ? 12.656 -8.055 -6.723 1 97.38 114 THR B N 1
ATOM 1985 C CA . THR B 1 114 ? 12.75 -7.711 -5.309 1 97.38 114 THR B CA 1
ATOM 1986 C C . THR B 1 114 ? 11.383 -7.316 -4.758 1 97.38 114 THR B C 1
ATOM 1988 O O . THR B 1 114 ? 10.57 -6.719 -5.465 1 97.38 114 THR B O 1
ATOM 1991 N N . ILE B 1 115 ? 11.156 -7.598 -3.543 1 97.19 115 ILE B N 1
ATOM 1992 C CA . ILE B 1 115 ? 9.891 -7.281 -2.889 1 97.19 115 ILE B CA 1
ATOM 1993 C C . ILE B 1 115 ? 9.703 -5.77 -2.83 1 97.19 115 ILE B C 1
ATOM 1995 O O . ILE B 1 115 ? 8.586 -5.27 -2.973 1 97.19 115 ILE B O 1
ATOM 1999 N N . ARG B 1 116 ? 10.805 -5.027 -2.637 1 96.38 116 ARG B N 1
ATOM 2000 C CA . ARG B 1 116 ? 10.742 -3.576 -2.512 1 96.38 116 ARG B CA 1
ATOM 2001 C C . ARG B 1 116 ? 10.195 -2.939 -3.787 1 96.38 116 ARG B C 1
ATOM 2003 O O . ARG B 1 116 ? 9.344 -2.053 -3.727 1 96.38 116 ARG B O 1
ATOM 2010 N N . LYS B 1 117 ? 10.656 -3.35 -4.926 1 97.44 117 LYS B N 1
ATOM 2011 C CA . LYS B 1 117 ? 10.188 -2.812 -6.195 1 97.44 117 LYS B CA 1
ATOM 2012 C C . LYS B 1 117 ? 8.703 -3.125 -6.406 1 97.44 117 LYS B C 1
ATOM 2014 O O . LYS B 1 117 ? 7.957 -2.295 -6.926 1 97.44 117 LYS B O 1
ATOM 2019 N N . THR B 1 118 ? 8.289 -4.281 -5.988 1 98.06 118 THR B N 1
ATOM 2020 C CA . THR B 1 118 ? 6.895 -4.688 -6.113 1 98.06 118 THR B CA 1
ATOM 2021 C C . THR B 1 118 ? 6.004 -3.848 -5.203 1 98.06 118 THR B C 1
ATOM 2023 O O . THR B 1 118 ? 4.914 -3.434 -5.605 1 98.06 118 THR B O 1
ATOM 2026 N N . GLN B 1 119 ? 6.512 -3.617 -4.012 1 97.19 119 GLN B N 1
ATOM 2027 C CA . GLN B 1 119 ? 5.785 -2.791 -3.055 1 97.19 119 GLN B CA 1
ATOM 2028 C C . GLN B 1 119 ? 5.602 -1.371 -3.582 1 97.19 119 GLN B C 1
ATOM 2030 O O . GLN B 1 119 ? 4.508 -0.809 -3.494 1 97.19 119 GLN B O 1
ATOM 2035 N N . LEU B 1 120 ? 6.613 -0.837 -4.098 1 96.94 120 LEU B N 1
ATOM 2036 C CA . LEU B 1 120 ? 6.523 0.509 -4.648 1 96.94 120 LEU B CA 1
ATOM 2037 C C . LEU B 1 120 ? 5.559 0.547 -5.832 1 96.94 120 LEU B C 1
ATOM 2039 O O . LEU B 1 120 ? 4.785 1.497 -5.977 1 96.94 120 LEU B O 1
ATOM 2043 N N . PHE B 1 121 ? 5.609 -0.491 -6.648 1 97.06 121 PHE B N 1
ATOM 2044 C CA . PHE B 1 121 ? 4.664 -0.588 -7.754 1 97.06 121 PHE B CA 1
ATOM 2045 C C . PHE B 1 121 ? 3.232 -0.67 -7.242 1 97.06 121 PHE B C 1
ATOM 2047 O O . PHE B 1 121 ? 2.322 -0.085 -7.828 1 97.06 121 PHE B O 1
ATOM 2054 N N . LEU B 1 122 ? 3.02 -1.386 -6.156 1 96.62 122 LEU B N 1
ATOM 2055 C CA . LEU B 1 122 ? 1.694 -1.565 -5.574 1 96.62 122 LEU B CA 1
ATOM 2056 C C . LEU B 1 122 ? 1.07 -0.22 -5.219 1 96.62 122 LEU B C 1
ATOM 2058 O O . LEU B 1 122 ? -0.107 0.017 -5.5 1 96.62 122 LEU B O 1
ATOM 2062 N N . ILE B 1 123 ? 1.835 0.612 -4.621 1 94.19 123 ILE B N 1
ATOM 2063 C CA . ILE B 1 123 ? 1.342 1.922 -4.211 1 94.19 123 ILE B CA 1
ATOM 2064 C C . ILE B 1 123 ? 0.918 2.723 -5.441 1 94.19 123 ILE B C 1
ATOM 2066 O O . ILE B 1 123 ? -0.159 3.322 -5.457 1 94.19 123 ILE B O 1
ATOM 2070 N N . GLU B 1 124 ? 1.724 2.713 -6.461 1 92.19 124 GLU B N 1
ATOM 2071 C CA . GLU B 1 124 ? 1.419 3.434 -7.695 1 92.19 124 GLU B CA 1
ATOM 2072 C C . GLU B 1 124 ? 0.219 2.818 -8.406 1 92.19 124 GLU B C 1
ATOM 2074 O O . GLU B 1 124 ? -0.611 3.539 -8.969 1 92.19 124 GLU B O 1
ATOM 2079 N N . TRP B 1 125 ? 0.187 1.545 -8.352 1 90.56 125 TRP B N 1
ATOM 2080 C CA . TRP B 1 125 ? -0.899 0.805 -8.992 1 90.56 125 TRP B CA 1
ATOM 2081 C C . TRP B 1 125 ? -2.232 1.111 -8.32 1 90.56 125 TRP B C 1
ATOM 2083 O O . TRP B 1 125 ? -3.246 1.303 -8.992 1 90.56 125 TRP B O 1
ATOM 2093 N N . ASP B 1 126 ? -2.199 1.174 -7.039 1 86 126 ASP B N 1
ATOM 2094 C CA . ASP B 1 126 ? -3.387 1.48 -6.246 1 86 126 ASP B CA 1
ATOM 2095 C C . ASP B 1 126 ? -3.938 2.861 -6.594 1 86 126 ASP B C 1
ATOM 2097 O O . ASP B 1 126 ? -5.152 3.049 -6.672 1 86 126 ASP B O 1
ATOM 2101 N N . ARG B 1 127 ? -3.1 3.74 -6.773 1 82.62 127 ARG B N 1
ATOM 2102 C CA . ARG B 1 127 ? -3.48 5.105 -7.113 1 82.62 127 ARG B CA 1
ATOM 2103 C C . ARG B 1 127 ? -4.219 5.152 -8.445 1 82.62 127 ARG B C 1
ATOM 2105 O O . ARG B 1 127 ? -5.211 5.871 -8.586 1 82.62 127 ARG B O 1
ATOM 2112 N N . GLN B 1 128 ? -3.828 4.367 -9.305 1 81.81 128 GLN B N 1
ATOM 2113 C CA . GLN B 1 128 ? -4.406 4.344 -10.648 1 81.81 128 GLN B CA 1
ATOM 2114 C C . GLN B 1 128 ? -5.781 3.682 -10.641 1 81.81 128 GLN B C 1
ATOM 2116 O O . GLN B 1 128 ? -6.66 4.055 -11.422 1 81.81 128 GLN B O 1
ATOM 2121 N N . GLN B 1 129 ? -5.996 2.75 -9.797 1 74.38 129 GLN B N 1
ATOM 2122 C CA . GLN B 1 129 ? -7.27 2.043 -9.727 1 74.38 129 GLN B CA 1
ATOM 2123 C C . GLN B 1 129 ? -8.352 2.922 -9.102 1 74.38 129 GLN B C 1
ATOM 2125 O O . GLN B 1 129 ? -9.516 2.854 -9.492 1 74.38 129 GLN B O 1
ATOM 2130 N N . THR B 1 130 ? -7.957 3.701 -8.172 1 62.97 130 THR B N 1
ATOM 2131 C CA . THR B 1 130 ? -8.883 4.602 -7.488 1 62.97 130 THR B CA 1
ATOM 2132 C C . THR B 1 130 ? -9.352 5.703 -8.43 1 62.97 130 THR B C 1
ATOM 2134 O O . THR B 1 130 ? -10.531 6.082 -8.414 1 62.97 130 THR B O 1
ATOM 2137 N N . LEU B 1 131 ? -8.461 6.156 -9.211 1 57.88 131 LEU B N 1
ATOM 2138 C CA . LEU B 1 131 ? -8.828 7.164 -10.203 1 57.88 131 LEU B CA 1
ATOM 2139 C C . LEU B 1 131 ? -9.852 6.613 -11.188 1 57.88 131 LEU B C 1
ATOM 2141 O O . LEU B 1 131 ? -10.727 7.34 -11.656 1 57.88 131 LEU B O 1
ATOM 2145 N N . SER B 1 132 ? -9.688 5.371 -11.445 1 50.91 132 SER B N 1
ATOM 2146 C CA . SER B 1 132 ? -10.602 4.766 -12.406 1 50.91 132 SER B CA 1
ATOM 2147 C C . SER B 1 132 ? -11.992 4.578 -11.805 1 50.91 132 SER B C 1
ATOM 2149 O O . SER B 1 132 ? -12.992 4.602 -12.523 1 50.91 132 SER B O 1
ATOM 2151 N N . TYR B 1 133 ? -12.055 4.336 -10.617 1 48.03 133 TYR B N 1
ATOM 2152 C CA . TYR B 1 133 ? -13.367 4.141 -10 1 48.03 133 TYR B CA 1
ATOM 2153 C C . TYR B 1 133 ? -14.078 5.473 -9.797 1 48.03 133 TYR B C 1
ATOM 2155 O O . TYR B 1 133 ? -15.305 5.523 -9.734 1 48.03 133 TYR B O 1
ATOM 2163 N N . ASP B 1 134 ? -13.344 6.539 -9.578 1 43.16 134 ASP B N 1
ATOM 2164 C CA . ASP B 1 134 ? -13.969 7.844 -9.359 1 43.16 134 ASP B CA 1
ATOM 2165 C C . ASP B 1 134 ? -14.406 8.477 -10.68 1 43.16 134 ASP B C 1
ATOM 2167 O O . ASP B 1 134 ? -14.828 9.633 -10.703 1 43.16 134 ASP B O 1
ATOM 2171 N N . GLN B 1 135 ? -14.039 7.844 -11.836 1 36.2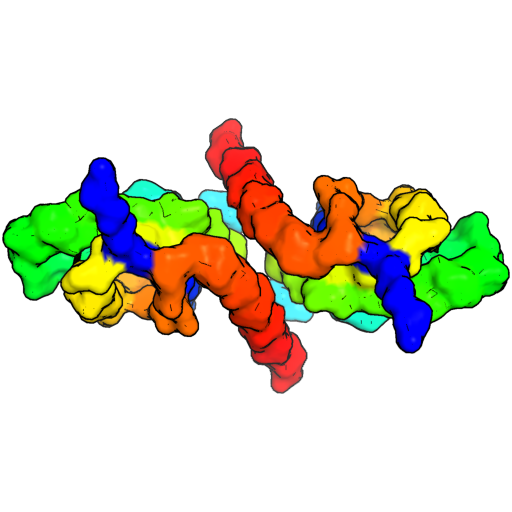5 135 GLN B N 1
ATOM 2172 C CA . GLN B 1 135 ? -14.562 8.5 -13.031 1 36.25 135 GLN B CA 1
ATOM 2173 C C . GLN B 1 135 ? -16.094 8.406 -13.078 1 36.25 135 GLN B C 1
ATOM 2175 O O . GLN B 1 135 ? -16.656 7.324 -12.906 1 36.25 135 GLN B O 1
ATOM 2180 N N . PRO B 1 136 ? -16.797 9.539 -13.109 1 32.88 136 PRO B N 1
ATOM 2181 C CA . PRO B 1 136 ? -18.266 9.57 -13.234 1 32.88 136 PRO B CA 1
ATOM 2182 C C . PRO B 1 136 ? -18.781 8.664 -14.344 1 32.88 136 PRO B C 1
ATOM 2184 O O . PRO B 1 136 ? -18.062 8.391 -15.312 1 32.88 136 PRO B O 1
#

Foldseek 3Di:
DPPQFKKKWKKAKDKDDQDVVVVVPPVPVPPPPQDDQVLVLVLLLVLLCVVPNPVSSVQWSPPWDWPDADSPRRITMIMTGPVNVVSSVVSQQPQQASDPRMGIHIGGDDMDRDPVVVVVVVVVVSVVVVVVVPPD/DPPQFKKKWKKAKDKDDQDVVVVVPPVPVPPPPQDDQVLVLVLLLVLLCVVPNPVSSVQWSPPWDWPDADSPRRITMIMTGPVNVVSSVVSQQPQQASDPRMGIHIGGPDMDRDPVVVVVVVVVVSVVVVVVVPPD

Organism: NCBI:txid1165861

Sequence (272 aa):
MVRFKNRYLLIQLIYGPLDSTTLSYQPSSNDTPKLNEKGLIDLIRQSIQTNFGELGSGEAGSDLSIKYYSPTTSNLILRCKRDQVNKVRASLLFINQINPQISVIFNVAHVSGTIRKTQLFLIEWDRQQTLSYDQPMVRFKNRYLLIQLIYGPLDSTTLSYQPSSNDTPKLNEKGLIDLIRQSIQTNFGELGSGEAGSDLSIKYYSPTTSNLILRCKRDQVNKVRASLLFINQINPQISVIFNVAHVSGTIRKTQLFLIEWDRQQTLSYDQP

Radius of gyration: 21.53 Å; Cα contacts (8 Å, |Δi|>4): 428; chains: 2; bounding box: 54×67×33 Å